Protein 5ZH6 (pdb70)

GO terms:
  GO:0005509 calcium ion binding (F, IDA)
  GO:0042802 identical protein binding (F, IDA)
  GO:0042803 protein homodimerization activity (F, IDA)
  GO:0090075 relaxation of muscle (P, IEP)

Solvent-accessible surface area: 10623 Å² total; per-residue (Å²): 71,71,18,76,82,9,10,93,66,98,43,8,59,119,0,30,77,72,6,70,74,87,15,56,19,47,64,1,1,61,26,0,20,0,28,136,51,58,74,79,41,0,38,68,0,15,110,50,2,12,106,87,211,52,38,68,1,40,73,95,12,0,68,60,1,2,58,23,12,38,91,130,20,75,88,2,73,124,104,14,8,83,48,1,31,85,58,3,17,86,93,157,66,37,62,0,12,52,100,19,0,59,56,9,2,61,56,69,72,18,76,81,9,10,94,66,100,44,8,59,120,0,32,78,77,6,70,76,87,15,46,7,35,62,2,2,56,28,0,18,0,28,133,52,57,77,80,41,0,38,68,0,15,109,51,0,13,98,82,211,51,41,72,0,42,59,84,6,0,94,57,1,2,56,20,12,35,93,132,18,74,97,6,76,132,102,13,2,85,43,0,27,93,47,3,17,91,96,163,66,42,60,0,12,54,102,21,0,60,62,15,3,73

Secondary structure (DSSP, 8-state):
--GGGTS-HHHHHHHHHHTSS---HHHHHHHHSGGGS-HHHHHHHHHHH-TT-SSSB-HHHHHTGGGGT-TTPPPP-HHHHHHHHHHH-TT-SSSB-HHHHHHHHH-/--GGGTS-HHHHHHHHHHTSS---HHHHHHHHSGGGS-HHHHHHHHHHH-TT-SSSB-HHHHHTGGGGT-TTPPPP-HHHHHHHHHHH-TT-SSSB-HHHHHHHH-

InterPro domains:
  IPR002048 EF-hand domain [PF13499] (41-105)
  IPR002048 EF-hand domain [PS50222] (37-72)
  IPR002048 EF-hand domain [SM00054] (41-69)
  IPR002048 EF-hand domain [SM00054] (80-107)
  IPR008080 Parvalbumin [PTHR11653] (2-106)
  IPR011992 EF-hand domain pair [SSF47473] (20-106)
  IPR018247 EF-Hand 1, calcium-binding site [PS00018] (50-62)
  IPR018247 EF-Hand 1, calcium-binding site [PS00018] (89-101)

Radius of gyration: 17.83 Å; Cα contacts (8 Å, |Δi|>4): 260; chains: 2; bounding box: 38×48×42 Å

Structure (mmCIF, N/CA/C/O backbone):
data_5ZH6
#
_entry.id   5ZH6
#
_cell.length_a   44.870
_cell.length_b   41.800
_cell.length_c   60.340
_cell.angle_alpha   90.00
_cell.angle_beta   110.41
_cell.angle_gamma   90.00
#
_symmetry.space_group_name_H-M   'P 1 21 1'
#
loop_
_entity.id
_entity.type
_entity.pdbx_description
1 polymer 'Parvalbumin SPV-II'
2 non-polymer 'CALCIUM ION'
3 non-polymer 'SULFATE ION'
4 water water
#
loop_
_atom_site.group_PDB
_atom_site.id
_atom_site.type_symbol
_atom_site.label_atom_id
_atom_site.label_alt_id
_atom_site.label_comp_id
_atom_site.label_asym_id
_atom_site.label_entity_id
_atom_site.label_seq_id
_atom_site.pdbx_PDB_ins_code
_atom_site.Cartn_x
_atom_site.Cartn_y
_atom_site.Cartn_z
_atom_site.occupancy
_atom_site.B_iso_or_equiv
_atom_site.auth_seq_id
_atom_site.auth_comp_id
_atom_site.auth_asym_id
_atom_site.auth_atom_id
_atom_site.pdbx_PDB_model_num
ATOM 1 N N . GLY A 1 1 ? -7.190 8.009 -8.380 1.00 28.14 0 GLY A N 1
ATOM 2 C CA . GLY A 1 1 ? -6.535 8.390 -7.145 1.00 16.51 0 GLY A CA 1
ATOM 3 C C . GLY A 1 1 ? -5.935 7.186 -6.436 1.00 12.17 0 GLY A C 1
ATOM 4 O O . GLY A 1 1 ? -5.020 6.499 -6.918 1.00 14.06 0 GLY A O 1
ATOM 5 N N . SER A 1 2 ? -6.482 6.885 -5.268 1.00 11.39 1 SER A N 1
ATOM 6 C CA . SER A 1 2 ? -5.974 5.784 -4.460 1.00 11.81 1 SER A CA 1
ATOM 7 C C . SER A 1 2 ? -6.248 4.460 -5.157 1.00 12.17 1 SER A C 1
ATOM 8 O O . SER A 1 2 ? -6.965 4.366 -6.162 1.00 11.11 1 SER A O 1
ATOM 11 N N . ILE A 1 3 ? -5.739 3.390 -4.566 1.00 8.33 2 ILE A N 1
ATOM 12 C CA . ILE A 1 3 ? -5.914 2.104 -5.232 1.00 8.12 2 ILE A CA 1
ATOM 13 C C . ILE A 1 3 ? -7.375 1.663 -5.291 1.00 10.55 2 ILE A C 1
ATOM 14 O O . ILE A 1 3 ? -7.743 0.892 -6.177 1.00 8.26 2 ILE A O 1
ATOM 19 N N . THR A 1 4 ? -8.231 2.122 -4.369 1.00 8.63 3 THR A N 1
ATOM 20 C CA . THR A 1 4 ? -9.631 1.694 -4.428 1.00 9.35 3 THR A CA 1
ATOM 21 C C . THR A 1 4 ? -10.451 2.526 -5.403 1.00 9.11 3 THR A C 1
ATOM 22 O O . THR A 1 4 ? -11.648 2.251 -5.555 1.00 12.19 3 THR A O 1
ATOM 26 N N . THR A 1 5 ? -9.820 3.482 -6.114 1.00 8.78 4 THR A N 1
ATOM 27 C CA . THR A 1 5 ? -10.465 4.023 -7.303 1.00 8.98 4 THR A CA 1
ATOM 28 C C . THR A 1 5 ? -10.257 3.114 -8.497 1.00 11.41 4 THR A C 1
ATOM 29 O O . THR A 1 5 ? -10.911 3.340 -9.539 1.00 13.27 4 THR A O 1
ATOM 33 N N . VAL A 1 6 ? -9.355 2.134 -8.367 1.00 8.65 5 VAL A N 1
ATOM 34 C CA . VAL A 1 6 ? -9.081 1.159 -9.422 1.00 9.77 5 VAL A CA 1
ATOM 35 C C . VAL A 1 6 ? -9.758 -0.167 -9.154 1.00 11.20 5 VAL A C 1
ATOM 36 O O . VAL A 1 6 ? -10.386 -0.738 -10.048 1.00 12.17 5 VAL A O 1
ATOM 40 N N . LEU A 1 7 ? -9.603 -0.669 -7.923 1.00 9.40 6 LEU A N 1
ATOM 41 C CA . LEU A 1 7 ? -10.010 -1.987 -7.494 1.00 8.39 6 LEU A CA 1
ATOM 42 C C . LEU A 1 7 ? -11.034 -1.896 -6.370 1.00 8.56 6 LEU A C 1
ATOM 43 O O . LEU A 1 7 ? -11.159 -0.880 -5.684 1.00 11.32 6 LEU A O 1
ATOM 48 N N . ASN A 1 8 ? -11.717 -3.006 -6.127 1.00 9.74 7 ASN A N 1
ATOM 49 C CA . ASN A 1 8 ? -12.618 -3.109 -4.985 1.00 9.97 7 ASN A CA 1
ATOM 50 C C . ASN A 1 8 ? -11.856 -3.489 -3.732 1.00 14.89 7 ASN A C 1
ATOM 51 O O . ASN A 1 8 ? -11.009 -4.398 -3.760 1.00 11.46 7 ASN A O 1
ATOM 56 N N . ALA A 1 9 ? -12.209 -2.835 -2.620 1.00 14.16 8 ALA A N 1
ATOM 57 C CA . ALA A 1 9 ? -11.511 -3.113 -1.373 1.00 12.95 8 ALA A CA 1
ATOM 58 C C . ALA A 1 9 ? -11.673 -4.570 -0.960 1.00 12.01 8 ALA A C 1
ATOM 59 O O . ALA A 1 9 ? -10.757 -5.152 -0.368 1.00 13.74 8 ALA A O 1
ATOM 61 N N . THR A 1 10 ? -12.842 -5.158 -1.214 1.00 14.28 9 THR A N 1
ATOM 62 C CA . THR A 1 10 ? -13.068 -6.523 -0.765 1.00 14.87 9 THR A CA 1
ATOM 63 C C . THR A 1 10 ? -12.155 -7.461 -1.522 1.00 11.47 9 THR A C 1
ATOM 64 O O . THR A 1 10 ? -11.728 -8.503 -0.993 1.00 12.90 9 THR A O 1
ATOM 68 N N . ASP A 1 11 ? -11.912 -7.146 -2.805 1.00 10.06 10 ASP A N 1
ATOM 69 C CA . ASP A 1 11 ? -11.057 -7.972 -3.650 1.00 8.53 10 ASP A CA 1
ATOM 70 C C . ASP A 1 11 ? -9.612 -7.859 -3.223 1.00 9.86 10 ASP A C 1
ATOM 71 O O . ASP A 1 11 ? -8.883 -8.855 -3.245 1.00 11.39 10 ASP A O 1
ATOM 76 N N . ILE A 1 12 ? -9.180 -6.632 -2.914 1.00 9.48 11 ILE A N 1
ATOM 77 C CA . ILE A 1 12 ? -7.847 -6.398 -2.374 1.00 9.11 11 ILE A CA 1
ATOM 78 C C . ILE A 1 12 ? -7.657 -7.170 -1.096 1.00 8.33 11 ILE A C 1
ATOM 79 O O . ILE A 1 12 ? -6.680 -7.886 -0.954 1.00 9.03 11 ILE A O 1
ATOM 84 N N . ALA A 1 13 ? -8.632 -7.106 -0.171 1.00 9.24 12 ALA A N 1
ATOM 85 C CA . ALA A 1 13 ? -8.489 -7.842 1.084 1.00 8.72 12 ALA A CA 1
ATOM 86 C C . ALA A 1 13 ? -8.334 -9.340 0.840 1.00 10.17 12 ALA A C 1
ATOM 87 O O . ALA A 1 13 ? -7.487 -9.982 1.466 1.00 10.34 12 ALA A O 1
ATOM 89 N N . LYS A 1 14 ? -9.147 -9.913 -0.060 1.00 9.31 13 LYS A N 1
ATOM 90 C CA . LYS A 1 14 ? -9.035 -11.351 -0.305 1.00 10.98 13 LYS A CA 1
ATOM 91 C C . LYS A 1 14 ? -7.700 -11.681 -0.954 1.00 11.93 13 LYS A C 1
ATOM 92 O O . LYS A 1 14 ? -7.058 -12.672 -0.604 1.00 11.14 13 LYS A O 1
ATOM 98 N N . ALA A 1 15 ? -7.256 -10.859 -1.891 1.00 8.35 14 ALA A N 1
ATOM 99 C CA . ALA A 1 15 ? -5.975 -11.144 -2.541 1.00 8.19 14 ALA A CA 1
ATOM 100 C C . ALA A 1 15 ? -4.827 -11.089 -1.540 1.00 8.51 14 ALA A C 1
ATOM 101 O O . ALA A 1 15 ? -3.909 -11.901 -1.611 1.00 8.26 14 ALA A O 1
ATOM 103 N N . LEU A 1 16 ? -4.863 -10.131 -0.611 1.00 8.31 15 LEU A N 1
ATOM 104 C CA . LEU A 1 16 ? -3.815 -10.025 0.406 1.00 8.39 15 LEU A CA 1
ATOM 105 C C . LEU A 1 16 ? -3.867 -11.207 1.367 1.00 8.64 15 LEU A C 1
ATOM 106 O O . LEU A 1 16 ? -2.822 -11.770 1.737 1.00 9.71 15 LEU A O 1
ATOM 111 N N . ALA A 1 17 ? -5.056 -11.572 1.839 1.00 8.80 16 ALA A N 1
ATOM 112 C CA . ALA A 1 17 ? -5.115 -12.659 2.817 1.00 9.09 16 ALA A CA 1
ATOM 113 C C . ALA A 1 17 ? -4.636 -13.970 2.212 1.00 10.87 16 ALA A C 1
ATOM 114 O O . ALA A 1 17 ? -3.945 -14.751 2.886 1.00 9.42 16 ALA A O 1
ATOM 116 N N . GLN A 1 18 ? -4.928 -14.204 0.940 1.00 9.98 17 GLN A N 1
ATOM 117 C CA . GLN A 1 18 ? -4.567 -15.500 0.369 1.00 10.05 17 GLN A CA 1
ATOM 118 C C . GLN A 1 18 ? -3.081 -15.602 0.064 1.00 9.01 17 GLN A C 1
ATOM 119 O O . GLN A 1 18 ? -2.593 -16.716 -0.151 1.00 12.90 17 GLN A O 1
ATOM 125 N N . CYS A 1 19 ? -2.347 -14.491 0.019 1.00 8.72 18 CYS A N 1
ATOM 126 C CA . CYS A 1 19 ? -0.899 -14.562 -0.182 1.00 11.12 18 CYS A CA 1
ATOM 127 C C . CYS A 1 19 ? -0.113 -14.260 1.084 1.00 8.91 18 CYS A C 1
ATOM 128 O O . CYS A 1 19 ? 1.090 -13.998 0.998 1.00 10.26 18 CYS A O 1
ATOM 131 N N . ALA A 1 20 ? -0.778 -14.172 2.236 1.00 9.09 19 ALA A N 1
ATOM 132 C CA . ALA A 1 20 ? -0.007 -13.973 3.467 1.00 9.32 19 ALA A CA 1
ATOM 133 C C . ALA A 1 20 ? 1.135 -14.979 3.586 1.00 9.54 19 ALA A C 1
ATOM 134 O O . ALA A 1 20 ? 2.217 -14.642 4.056 1.00 10.81 19 ALA A O 1
ATOM 136 N N . GLY A 1 21 ? 0.887 -16.260 3.268 1.00 9.66 20 GLY A N 1
ATOM 137 C CA . GLY A 1 21 ? 1.957 -17.239 3.394 1.00 9.92 20 GLY A CA 1
ATOM 138 C C . GLY A 1 21 ? 2.860 -17.287 2.185 1.00 9.74 20 GLY A C 1
ATOM 139 O O . GLY A 1 21 ? 4.077 -17.299 2.332 1.00 10.05 20 GLY A O 1
ATOM 140 N N . SER A 1 22 ? 2.254 -17.284 0.997 1.00 9.45 21 SER A N 1
ATOM 141 C CA . SER A 1 22 ? 2.922 -17.536 -0.277 1.00 9.32 21 SER A CA 1
ATOM 142 C C . SER A 1 22 ? 2.287 -16.678 -1.355 1.00 9.24 21 SER A C 1
ATOM 143 O O . SER A 1 22 ? 1.088 -16.813 -1.600 1.00 10.65 21 SER A O 1
ATOM 146 N N . PHE A 1 23 ? 3.066 -15.815 -1.995 1.00 8.82 22 PHE A N 1
ATOM 147 C CA . PHE A 1 23 ? 2.541 -14.994 -3.077 1.00 9.60 22 PHE A CA 1
ATOM 148 C C . PHE A 1 23 ? 2.853 -15.569 -4.455 1.00 9.05 22 PHE A C 1
ATOM 149 O O . PHE A 1 23 ? 3.973 -16.029 -4.726 1.00 10.48 22 PHE A O 1
ATOM 157 N N . ASN A 1 24 ? 1.881 -15.444 -5.357 1.00 10.02 23 ASN A N 1
ATOM 158 C CA . ASN A 1 24 ? 2.056 -15.818 -6.765 1.00 8.27 23 ASN A CA 1
ATOM 159 C C . ASN A 1 24 ? 1.447 -14.668 -7.554 1.00 7.98 23 ASN A C 1
ATOM 160 O O . ASN A 1 24 ? 0.286 -14.308 -7.304 1.00 8.22 23 ASN A O 1
ATOM 165 N N . HIS A 1 25 ? 2.227 -14.022 -8.416 1.00 9.39 24 HIS A N 1
ATOM 166 C CA . HIS A 1 25 ? 1.725 -12.782 -9.009 1.00 7.82 24 HIS A CA 1
ATOM 167 C C . HIS A 1 25 ? 0.496 -13.027 -9.888 1.00 8.94 24 HIS A C 1
ATOM 168 O O . HIS A 1 25 ? -0.428 -12.213 -9.897 1.00 8.60 24 HIS A O 1
ATOM 175 N N . LYS A 1 26 ? 0.442 -14.149 -10.620 1.00 9.28 25 LYS A N 1
ATOM 176 C CA . LYS A 1 26 ? -0.745 -14.397 -11.436 1.00 8.11 25 LYS A CA 1
ATOM 177 C C . LYS A 1 26 ? -1.990 -14.571 -10.572 1.00 10.25 25 LYS A C 1
ATOM 178 O O . LYS A 1 26 ? -3.084 -14.094 -10.936 1.00 10.58 25 LYS A O 1
ATOM 184 N N . THR A 1 27 ? -1.863 -15.303 -9.453 1.00 8.41 26 THR A N 1
ATOM 185 C CA . THR A 1 27 ? -2.997 -15.488 -8.555 1.00 7.78 26 THR A CA 1
ATOM 186 C C . THR A 1 27 ? -3.475 -14.146 -8.041 1.00 8.39 26 THR A C 1
ATOM 187 O O . THR A 1 27 ? -4.679 -13.850 -8.035 1.00 8.55 26 THR A O 1
ATOM 191 N N . PHE A 1 28 ? -2.520 -13.301 -7.625 1.00 7.74 27 PHE A N 1
ATOM 192 C CA . PHE A 1 28 ? -2.881 -11.991 -7.105 1.00 7.88 27 PHE A CA 1
ATOM 193 C C . PHE A 1 28 ? -3.573 -11.138 -8.160 1.00 9.37 27 PHE A C 1
ATOM 194 O O . PHE A 1 28 ? -4.543 -10.423 -7.854 1.00 7.67 27 PHE A O 1
ATOM 202 N N . PHE A 1 29 ? -3.046 -11.137 -9.391 1.00 8.72 28 PHE A N 1
ATOM 203 C CA . PHE A 1 29 ? -3.644 -10.275 -10.413 1.00 7.57 28 PHE A CA 1
ATOM 204 C C . PHE A 1 29 ? -5.102 -10.641 -10.631 1.00 7.61 28 PHE A C 1
ATOM 205 O O . PHE A 1 29 ? -5.949 -9.765 -10.822 1.00 8.82 28 PHE A O 1
ATOM 213 N N . VAL A 1 30 ? -5.402 -11.939 -10.649 1.00 7.62 29 VAL A N 1
ATOM 214 C CA . VAL A 1 30 ? -6.792 -12.360 -10.799 1.00 8.24 29 VAL A CA 1
ATOM 215 C C . VAL A 1 30 ? -7.608 -11.968 -9.573 1.00 7.78 29 VAL A C 1
ATOM 216 O O . VAL A 1 30 ? -8.673 -11.337 -9.692 1.00 9.40 29 VAL A O 1
ATOM 220 N N . THR A 1 31 ? -7.170 -12.356 -8.381 1.00 7.81 30 THR A N 1
ATOM 221 C CA . THR A 1 31 ? -8.042 -12.149 -7.221 1.00 7.95 30 THR A CA 1
ATOM 222 C C . THR A 1 31 ? -8.302 -10.672 -6.953 1.00 7.96 30 THR A C 1
ATOM 223 O O . THR A 1 31 ? -9.422 -10.293 -6.618 1.00 11.42 30 THR A O 1
ATOM 227 N N . SER A 1 32 ? -7.254 -9.864 -7.048 1.00 7.86 31 SER A N 1
ATOM 228 C CA . SER A 1 32 ? -7.356 -8.418 -6.831 1.00 7.87 31 SER A CA 1
ATOM 229 C C . SER A 1 32 ? -8.263 -7.731 -7.825 1.00 7.93 31 SER A C 1
ATOM 230 O O . SER A 1 32 ? -8.754 -6.627 -7.531 1.00 8.04 31 SER A O 1
ATOM 233 N N . GLY A 1 33 ? -8.418 -8.285 -9.034 1.00 7.90 32 GLY A N 1
ATOM 234 C CA . GLY A 1 33 ? -9.189 -7.652 -10.076 1.00 10.34 32 GLY A CA 1
ATOM 235 C C . GLY A 1 33 ? -8.343 -6.982 -11.132 1.00 10.19 32 GLY A C 1
ATOM 236 O O . GLY A 1 33 ? -8.894 -6.517 -12.151 1.00 8.40 32 GLY A O 1
ATOM 237 N N . LEU A 1 34 ? -7.025 -6.911 -10.916 1.00 7.81 33 LEU A N 1
ATOM 238 C CA . LEU A 1 34 ? -6.130 -6.291 -11.893 1.00 7.79 33 LEU A CA 1
ATOM 239 C C . LEU A 1 34 ? -6.300 -6.900 -13.281 1.00 7.82 33 LEU A C 1
ATOM 240 O O . LEU A 1 34 ? -6.231 -6.181 -14.282 1.00 7.92 33 LEU A O 1
ATOM 245 N N . THR A 1 35 ? -6.528 -8.234 -13.350 1.00 7.77 34 THR A N 1
ATOM 246 C CA . THR A 1 35 ? -6.527 -8.918 -14.642 1.00 10.44 34 THR A CA 1
ATOM 247 C C . THR A 1 35 ? -7.613 -8.460 -15.572 1.00 10.50 34 THR A C 1
ATOM 248 O O . THR A 1 35 ? -7.504 -8.689 -16.786 1.00 12.84 34 THR A O 1
ATOM 252 N N . ASN A 1 36 ? -8.666 -7.852 -15.042 1.00 8.05 35 ASN A N 1
ATOM 253 C CA . ASN A 1 36 ? -9.757 -7.393 -15.879 1.00 8.25 35 ASN A CA 1
ATOM 254 C C . ASN A 1 36 ? -9.806 -5.884 -15.997 1.00 10.21 35 ASN A C 1
ATOM 255 O O . ASN A 1 36 ? -10.812 -5.339 -16.464 1.00 16.01 35 ASN A O 1
ATOM 260 N N . LYS A 1 37 ? -8.749 -5.187 -15.603 1.00 8.31 36 LYS A N 1
ATOM 261 C CA . LYS A 1 37 ? -8.771 -3.746 -15.774 1.00 8.47 36 LYS A CA 1
ATOM 262 C C . LYS A 1 37 ? -8.258 -3.329 -17.151 1.00 8.60 36 LYS A C 1
ATOM 263 O O . LYS A 1 37 ? -7.436 -4.024 -17.763 1.00 8.90 36 LYS A O 1
ATOM 269 N N . SER A 1 38 ? -8.734 -2.172 -17.626 1.00 9.89 37 SER A N 1
ATOM 270 C CA . SER A 1 38 ? -8.214 -1.631 -18.887 1.00 9.67 37 SER A CA 1
ATOM 271 C C . SER A 1 38 ? -6.705 -1.397 -18.832 1.00 8.92 37 SER A C 1
ATOM 272 O O . SER A 1 38 ? -6.115 -1.215 -17.771 1.00 8.75 37 SER A O 1
ATOM 275 N N . ASP A 1 39 ? -6.085 -1.422 -20.018 1.00 9.06 38 ASP A N 1
ATOM 276 C CA . ASP A 1 39 ? -4.669 -1.068 -20.128 1.00 9.31 38 ASP A CA 1
ATOM 277 C C . ASP A 1 39 ? -4.373 0.288 -19.490 1.00 10.47 38 ASP A C 1
ATOM 278 O O . ASP A 1 39 ? -3.373 0.436 -18.795 1.00 8.97 38 ASP A O 1
ATOM 283 N N . ALA A 1 40 ? -5.238 1.282 -19.709 1.00 9.36 39 ALA A N 1
ATOM 284 C CA . ALA A 1 40 ? -5.009 2.604 -19.132 1.00 11.63 39 ALA A CA 1
ATOM 285 C C . ALA A 1 40 ? -5.087 2.564 -17.604 1.00 11.84 39 ALA A C 1
ATOM 286 O O . ALA A 1 40 ? -4.286 3.222 -16.930 1.00 9.12 39 ALA A O 1
ATOM 288 N N . ASN A 1 41 ? -5.999 1.770 -17.030 1.00 9.05 40 ASN A N 1
ATOM 289 C CA . ASN A 1 41 ? -6.009 1.613 -15.571 1.00 8.82 40 ASN A CA 1
ATOM 290 C C . ASN A 1 41 ? -4.748 0.913 -15.089 1.00 10.65 40 ASN A C 1
ATOM 291 O O . ASN A 1 41 ? -4.246 1.197 -13.982 1.00 8.44 40 ASN A O 1
ATOM 296 N N . LEU A 1 42 ? -4.239 -0.034 -15.882 1.00 8.52 41 LEU A N 1
ATOM 297 C CA . LEU A 1 42 ? -2.975 -0.657 -15.469 1.00 8.35 41 LEU A CA 1
ATOM 298 C C . LEU A 1 42 ? -1.825 0.330 -15.545 1.00 8.44 41 LEU A C 1
ATOM 299 O O . LEU A 1 42 ? -0.909 0.262 -14.714 1.00 8.32 41 LEU A O 1
ATOM 304 N N . ALA A 1 43 ? -1.878 1.312 -16.480 1.00 8.68 42 ALA A N 1
ATOM 305 C CA . ALA A 1 43 ? -0.818 2.334 -16.469 1.00 8.80 42 ALA A CA 1
ATOM 306 C C . ALA A 1 43 ? -0.928 3.225 -15.221 1.00 9.65 42 ALA A C 1
ATOM 307 O O . ALA A 1 43 ? 0.104 3.678 -14.666 1.00 8.69 42 ALA A O 1
ATOM 309 N N . LYS A 1 44 ? -2.166 3.479 -14.769 1.00 8.72 43 LYS A N 1
ATOM 310 C CA . LYS A 1 44 ? -2.400 4.148 -13.475 1.00 9.42 43 LYS A CA 1
ATOM 311 C C . LYS A 1 44 ? -1.745 3.378 -12.335 1.00 8.77 43 LYS A C 1
ATOM 312 O O . LYS A 1 44 ? -1.054 3.963 -11.477 1.00 8.34 43 LYS A O 1
ATOM 318 N N . VAL A 1 45 ? -1.990 2.069 -12.289 1.00 8.25 44 VAL A N 1
ATOM 319 C CA . VAL A 1 45 ? -1.426 1.268 -11.205 1.00 8.58 44 VAL A CA 1
ATOM 320 C C . VAL A 1 45 ? 0.094 1.284 -11.265 1.00 8.05 44 VAL A C 1
ATOM 321 O O . VAL A 1 45 ? 0.791 1.363 -10.209 1.00 7.98 44 VAL A O 1
ATOM 325 N N . PHE A 1 46 ? 0.641 1.257 -12.495 1.00 8.17 45 PHE A N 1
ATOM 326 C CA . PHE A 1 46 ? 2.086 1.323 -12.691 1.00 8.23 45 PHE A CA 1
ATOM 327 C C . PHE A 1 46 ? 2.653 2.594 -12.082 1.00 8.30 45 PHE A C 1
ATOM 328 O O . PHE A 1 46 ? 3.693 2.561 -11.401 1.00 8.27 45 PHE A O 1
ATOM 336 N N . ASP A 1 47 ? 1.964 3.719 -12.304 1.00 8.71 46 ASP A N 1
ATOM 337 C CA . ASP A 1 47 ? 2.409 4.992 -11.748 1.00 10.31 46 ASP A CA 1
ATOM 338 C C . ASP A 1 47 ? 2.457 4.944 -10.221 1.00 8.31 46 ASP A C 1
ATOM 339 O O . ASP A 1 47 ? 3.407 5.466 -9.601 1.00 8.56 46 ASP A O 1
ATOM 344 N N . ILE A 1 48 ? 1.459 4.314 -9.602 1.00 8.17 47 ILE A N 1
ATOM 345 C CA . ILE A 1 48 ? 1.484 4.145 -8.145 1.00 8.04 47 ILE A CA 1
ATOM 346 C C . ILE A 1 48 ? 2.688 3.315 -7.719 1.00 9.74 47 ILE A C 1
ATOM 347 O O . ILE A 1 48 ? 3.395 3.667 -6.753 1.00 7.97 47 ILE A O 1
ATOM 352 N N . LEU A 1 49 ? 2.941 2.212 -8.433 1.00 7.97 48 LEU A N 1
ATOM 353 C CA . LEU A 1 49 ? 3.999 1.268 -8.011 1.00 7.95 48 LEU A CA 1
ATOM 354 C C . LEU A 1 49 ? 5.398 1.861 -8.177 1.00 8.40 48 LEU A C 1
ATOM 355 O O . LEU A 1 49 ? 6.337 1.450 -7.478 1.00 9.68 48 LEU A O 1
ATOM 360 N N . ASP A 1 50 ? 5.583 2.746 -9.149 1.00 8.46 49 ASP A N 1
ATOM 361 C CA . ASP A 1 50 ? 6.899 3.335 -9.463 1.00 8.39 49 ASP A CA 1
ATOM 362 C C . ASP A 1 50 ? 7.148 4.504 -8.504 1.00 10.43 49 ASP A C 1
ATOM 363 O O . ASP A 1 50 ? 7.044 5.680 -8.850 1.00 8.68 49 ASP A O 1
ATOM 368 N N . GLN A 1 51 ? 7.504 4.161 -7.278 1.00 9.82 50 GLN A N 1
ATOM 369 C CA . GLN A 1 51 ? 7.532 5.155 -6.201 1.00 12.01 50 GLN A CA 1
ATOM 370 C C . GLN A 1 51 ? 8.573 6.249 -6.443 1.00 11.50 50 GLN A C 1
ATOM 371 O O . GLN A 1 51 ? 8.357 7.412 -6.051 1.00 14.45 50 GLN A O 1
ATOM 377 N N . ASP A 1 52 ? 9.716 5.920 -7.065 1.00 10.48 51 ASP A N 1
ATOM 378 C CA . ASP A 1 52 ? 10.753 6.922 -7.260 1.00 10.18 51 ASP A CA 1
ATOM 379 C C . ASP A 1 52 ? 10.668 7.635 -8.602 1.00 12.06 51 ASP A C 1
ATOM 380 O O . ASP A 1 52 ? 11.561 8.436 -8.923 1.00 15.86 51 ASP A O 1
ATOM 385 N N . ARG A 1 53 ? 9.604 7.389 -9.374 1.00 10.21 52 ARG A N 1
ATOM 386 C CA . ARG A 1 53 ? 9.348 8.040 -10.663 1.00 10.69 52 ARG A CA 1
ATOM 387 C C . ARG A 1 53 ? 10.439 7.777 -11.699 1.00 15.97 52 ARG A C 1
ATOM 388 O O . ARG A 1 53 ? 10.572 8.535 -12.666 1.00 19.43 52 ARG A O 1
ATOM 396 N N . SER A 1 54 ? 11.147 6.647 -11.583 1.00 11.35 53 SER A N 1
ATOM 397 C CA . SER A 1 54 ? 12.218 6.311 -12.510 1.00 11.05 53 SER A CA 1
ATOM 398 C C . SER A 1 54 ? 11.716 5.871 -13.876 1.00 11.72 53 SER A C 1
ATOM 399 O O . SER A 1 54 ? 12.524 5.832 -14.825 1.00 14.50 53 SER A O 1
ATOM 402 N N . GLY A 1 55 ? 10.417 5.553 -14.015 1.00 10.92 54 GLY A N 1
ATOM 403 C CA . GLY A 1 55 ? 9.907 4.968 -15.232 1.00 11.03 54 GLY A CA 1
ATOM 404 C C . GLY A 1 55 ? 9.941 3.473 -15.258 1.00 11.25 54 GLY A C 1
ATOM 405 O O . GLY A 1 55 ? 9.484 2.883 -16.245 1.00 12.28 54 GLY A O 1
ATOM 406 N N . PHE A 1 56 ? 10.433 2.841 -14.188 1.00 9.8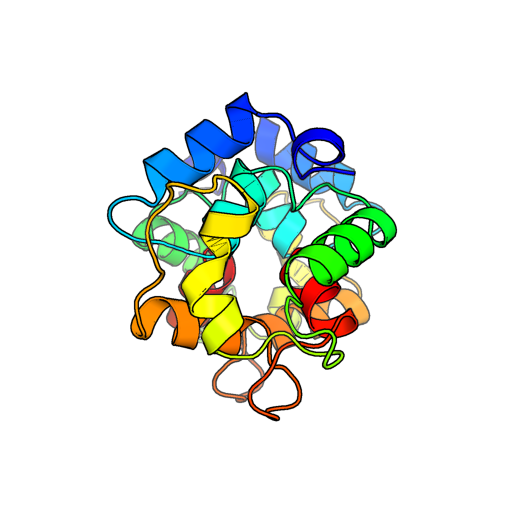3 55 PHE A N 1
ATOM 407 C CA . PHE A 1 56 ? 10.538 1.403 -14.124 1.00 9.78 55 PHE A CA 1
ATOM 408 C C . PHE A 1 56 ? 10.226 0.993 -12.706 1.00 9.04 55 PHE A C 1
ATOM 409 O O . PHE A 1 56 ? 10.510 1.724 -11.757 1.00 10.59 55 PHE A O 1
ATOM 417 N N . ILE A 1 57 ? 9.702 -0.208 -12.569 1.00 8.88 56 ILE A N 1
ATOM 418 C CA . ILE A 1 57 ? 9.562 -0.829 -11.262 1.00 9.46 56 ILE A CA 1
ATOM 419 C C . ILE A 1 57 ? 10.829 -1.649 -11.045 1.00 11.20 56 ILE A C 1
ATOM 420 O O . ILE A 1 57 ? 11.031 -2.675 -11.692 1.00 11.41 56 ILE A O 1
ATOM 425 N N . GLU A 1 58 ? 11.705 -1.172 -10.167 1.00 9.81 57 GLU A N 1
ATOM 426 C CA . GLU A 1 58 ? 12.910 -1.898 -9.807 1.00 10.46 57 GLU A CA 1
ATOM 427 C C . GLU A 1 58 ? 12.609 -2.905 -8.704 1.00 11.31 57 GLU A C 1
ATOM 428 O O . GLU A 1 58 ? 11.510 -2.943 -8.134 1.00 10.29 57 GLU A O 1
ATOM 434 N N . VAL A 1 59 ? 13.622 -3.741 -8.404 1.00 11.52 58 VAL A N 1
ATOM 435 C CA . VAL A 1 59 ? 13.347 -4.847 -7.496 1.00 12.99 58 VAL A CA 1
ATOM 436 C C . VAL A 1 59 ? 13.007 -4.315 -6.117 1.00 13.41 58 VAL A C 1
ATOM 437 O O . VAL A 1 59 ? 12.215 -4.921 -5.405 1.00 12.72 58 VAL A O 1
ATOM 441 N N . ASP A 1 60 ? 13.570 -3.173 -5.712 1.00 13.87 59 ASP A N 1
ATOM 442 C CA . ASP A 1 60 ? 13.217 -2.672 -4.385 1.00 15.57 59 ASP A CA 1
ATOM 443 C C . ASP A 1 60 ? 11.748 -2.243 -4.311 1.00 12.93 59 ASP A C 1
ATOM 444 O O . ASP A 1 60 ? 11.108 -2.380 -3.257 1.00 14.48 59 ASP A O 1
ATOM 449 N N . GLU A 1 61 ? 11.192 -1.776 -5.431 1.00 11.23 60 GLU A N 1
ATOM 450 C CA . GLU A 1 61 ? 9.779 -1.448 -5.511 1.00 9.36 60 GLU A CA 1
ATOM 451 C C . GLU A 1 61 ? 8.935 -2.690 -5.644 1.00 9.96 60 GLU A C 1
ATOM 452 O O . GLU A 1 61 ? 7.793 -2.714 -5.142 1.00 12.09 60 GLU A O 1
ATOM 458 N N . LEU A 1 62 ? 9.477 -3.773 -6.229 1.00 10.01 61 LEU A N 1
ATOM 459 C CA . LEU A 1 62 ? 8.679 -4.995 -6.252 1.00 12.85 61 LEU A CA 1
ATOM 460 C C . LEU A 1 62 ? 8.587 -5.640 -4.888 1.00 12.93 61 LEU A C 1
ATOM 461 O O . LEU A 1 62 ? 7.534 -6.188 -4.534 1.00 12.82 61 LEU A O 1
ATOM 466 N N . LYS A 1 63 ? 9.648 -5.556 -4.086 1.00 13.59 62 LYS A N 1
ATOM 467 C CA . LYS A 1 63 ? 9.589 -6.083 -2.728 1.00 14.47 62 LYS A CA 1
ATOM 468 C C . LYS A 1 63 ? 8.463 -5.433 -1.944 1.00 14.39 62 LYS A C 1
ATOM 469 O O . LYS A 1 63 ? 7.883 -6.057 -1.054 1.00 13.17 62 LYS A O 1
ATOM 475 N N . LEU A 1 64 ? 8.138 -4.185 -2.268 1.00 13.63 63 LEU A N 1
ATOM 476 C CA . LEU A 1 64 ? 7.104 -3.418 -1.593 1.00 12.11 63 LEU A CA 1
ATOM 477 C C . LEU A 1 64 ? 5.763 -3.419 -2.350 1.00 8.14 63 LEU A C 1
ATOM 478 O O . LEU A 1 64 ? 4.847 -2.672 -1.976 1.00 9.79 63 LEU A O 1
ATOM 483 N N . PHE A 1 65 ? 5.599 -4.334 -3.313 1.00 8.40 64 PHE A N 1
ATOM 484 C CA . PHE A 1 65 ? 4.432 -4.336 -4.194 1.00 8.29 64 PHE A CA 1
ATOM 485 C C . PHE A 1 65 ? 3.113 -4.300 -3.422 1.00 7.82 64 PHE A C 1
ATOM 486 O O . PHE A 1 65 ? 2.216 -3.519 -3.748 1.00 7.75 64 PHE A O 1
ATOM 494 N N . LEU A 1 66 ? 2.963 -5.202 -2.434 1.00 7.90 65 LEU A N 1
ATOM 495 C CA . LEU A 1 66 ? 1.673 -5.315 -1.753 1.00 7.89 65 LEU A CA 1
ATOM 496 C C . LEU A 1 66 ? 1.320 -4.074 -0.952 1.00 7.89 65 LEU A C 1
ATOM 497 O O . LEU A 1 66 ? 0.127 -3.852 -0.698 1.00 7.88 65 LEU A O 1
ATOM 502 N N . GLN A 1 67 ? 2.335 -3.272 -0.554 1.00 7.92 66 GLN A N 1
ATOM 503 C CA . GLN A 1 67 ? 2.070 -2.094 0.273 1.00 7.93 66 GLN A CA 1
ATOM 504 C C . GLN A 1 67 ? 1.412 -0.958 -0.511 1.00 9.13 66 GLN A C 1
ATOM 505 O O . GLN A 1 67 ? 0.960 0.010 0.111 1.00 10.17 66 GLN A O 1
ATOM 511 N N . ASN A 1 68 ? 1.371 -1.056 -1.828 1.00 7.84 67 ASN A N 1
ATOM 512 C CA . ASN A 1 68 ? 0.601 -0.144 -2.659 1.00 7.73 67 ASN A CA 1
ATOM 513 C C . ASN A 1 68 ? -0.883 -0.457 -2.623 1.00 8.13 67 ASN A C 1
ATOM 514 O O . ASN A 1 68 ? -1.675 0.405 -3.015 1.00 8.93 67 ASN A O 1
ATOM 519 N N . PHE A 1 69 ? -1.266 -1.653 -2.157 1.00 7.76 68 PHE A N 1
ATOM 520 C CA . PHE A 1 69 ? -2.658 -2.064 -2.067 1.00 7.91 68 PHE A CA 1
ATOM 521 C C . PHE A 1 69 ? -3.196 -1.950 -0.650 1.00 9.15 68 PHE A C 1
ATOM 522 O O . PHE A 1 69 ? -4.388 -1.628 -0.464 1.00 11.54 68 PHE A O 1
ATOM 530 N N . SER A 1 70 ? -2.339 -2.179 0.355 1.00 8.22 69 SER A N 1
ATOM 531 C CA . SER A 1 70 ? -2.669 -1.865 1.737 1.00 8.65 69 SER A CA 1
ATOM 532 C C . SER A 1 70 ? -1.384 -1.453 2.418 1.00 9.56 69 SER A C 1
ATOM 533 O O . SER A 1 70 ? -0.408 -2.195 2.376 1.00 9.85 69 SER A O 1
ATOM 536 N N . ALA A 1 71 ? -1.395 -0.274 3.045 1.00 9.76 70 ALA A N 1
ATOM 537 C CA . ALA A 1 71 ? -0.168 0.261 3.624 1.00 10.49 70 ALA A CA 1
ATOM 538 C C . ALA A 1 71 ? 0.527 -0.685 4.607 1.00 10.39 70 ALA A C 1
ATOM 539 O O . ALA A 1 71 ? 1.768 -0.643 4.716 1.00 15.33 70 ALA A O 1
ATOM 541 N N . THR A 1 72 ? -0.217 -1.552 5.284 1.00 11.83 71 THR A N 1
ATOM 542 C CA . THR A 1 72 ? 0.311 -2.438 6.317 1.00 15.52 71 THR A CA 1
ATOM 543 C C . THR A 1 72 ? 0.584 -3.863 5.823 1.00 14.47 71 THR A C 1
ATOM 544 O O . THR A 1 72 ? 0.890 -4.736 6.646 1.00 15.82 71 THR A O 1
ATOM 548 N N . ALA A 1 73 ? 0.487 -4.125 4.514 1.00 10.35 72 ALA A N 1
ATOM 549 C CA . ALA A 1 73 ? 0.770 -5.487 4.012 1.00 8.50 72 ALA A CA 1
ATOM 550 C C . ALA A 1 73 ? 2.246 -5.834 4.184 1.00 13.36 72 ALA A C 1
ATOM 551 O O . ALA A 1 73 ? 3.104 -4.976 4.435 1.00 12.47 72 ALA A O 1
ATOM 553 N N . ARG A 1 74 ? 2.551 -7.115 3.977 1.00 8.70 73 ARG A N 1
ATOM 554 C CA . ARG A 1 74 ? 3.937 -7.580 4.149 1.00 8.86 73 ARG A CA 1
ATOM 555 C C . ARG A 1 74 ? 4.790 -7.286 2.911 1.00 9.81 73 ARG A C 1
ATOM 556 O O . ARG A 1 74 ? 4.278 -7.072 1.801 1.00 11.04 73 ARG A O 1
ATOM 564 N N . GLU A 1 75 ? 6.095 -7.317 3.120 1.00 9.06 74 GLU A N 1
ATOM 565 C CA . GLU A 1 75 ? 7.054 -7.326 2.010 1.00 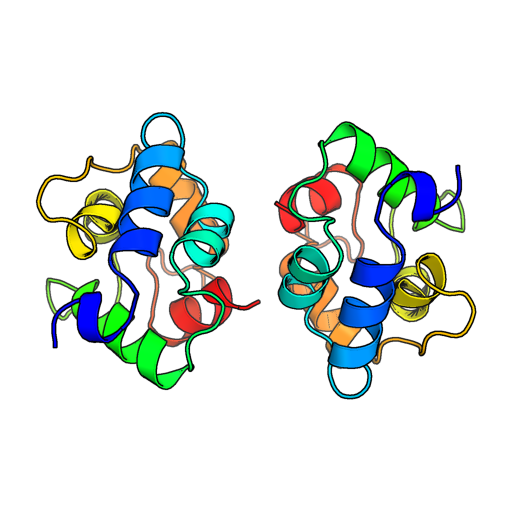12.16 74 GLU A CA 1
ATOM 566 C C . GLU A 1 75 ? 7.039 -8.669 1.302 1.00 11.86 74 GLU A C 1
ATOM 567 O O . GLU A 1 75 ? 6.834 -9.714 1.930 1.00 10.09 74 GLU A O 1
ATOM 573 N N . LEU A 1 76 ? 7.311 -8.642 -0.013 1.00 9.18 75 LEU A N 1
ATOM 574 C CA . LEU A 1 76 ? 7.589 -9.899 -0.705 1.00 8.85 75 LEU A CA 1
ATOM 575 C C . LEU A 1 76 ? 8.975 -10.415 -0.341 1.00 10.02 75 LEU A C 1
ATOM 576 O O . LEU A 1 76 ? 9.880 -9.639 -0.021 1.00 15.12 75 LEU A O 1
ATOM 581 N N . ASP A 1 77 ? 9.127 -11.737 -0.355 1.00 10.11 76 ASP A N 1
ATOM 582 C CA . ASP A 1 77 ? 10.453 -12.292 -0.127 1.00 11.93 76 ASP A CA 1
ATOM 583 C C . ASP A 1 77 ? 11.237 -12.330 -1.453 1.00 10.04 76 ASP A C 1
ATOM 584 O O . ASP A 1 77 ? 10.742 -11.931 -2.513 1.00 11.39 76 ASP A O 1
ATOM 589 N N . GLU A 1 78 ? 12.506 -12.766 -1.374 1.00 11.09 77 GLU A N 1
ATOM 590 C CA . GLU A 1 78 ? 13.361 -12.711 -2.563 1.00 10.12 77 GLU A CA 1
ATOM 591 C C . GLU A 1 78 ? 12.902 -13.647 -3.665 1.00 12.49 77 GLU A C 1
ATOM 592 O O . GLU A 1 78 ? 12.937 -13.277 -4.849 1.00 13.12 77 GLU A O 1
ATOM 598 N N . THR A 1 79 ? 12.511 -14.889 -3.327 1.00 12.99 78 THR A N 1
ATOM 599 C CA . THR A 1 79 ? 11.985 -15.801 -4.348 1.00 11.07 78 THR A CA 1
ATOM 600 C C . THR A 1 79 ? 10.776 -15.189 -5.056 1.00 11.76 78 THR A C 1
ATOM 601 O O . THR A 1 79 ? 10.605 -15.301 -6.285 1.00 11.65 78 THR A O 1
ATOM 605 N N . GLU A 1 80 ? 9.898 -14.548 -4.286 1.00 11.00 79 GLU A N 1
ATOM 606 C CA . GLU A 1 80 ? 8.688 -13.956 -4.854 1.00 9.06 79 GLU A CA 1
ATOM 607 C C . GLU A 1 80 ? 9.029 -12.755 -5.735 1.00 9.11 79 GLU A C 1
ATOM 608 O O . GLU A 1 80 ? 8.491 -12.605 -6.832 1.00 10.61 79 GLU A O 1
ATOM 614 N N . THR A 1 81 ? 9.954 -11.912 -5.274 1.00 9.48 80 THR A N 1
ATOM 615 C CA . THR A 1 81 ? 10.362 -10.779 -6.090 1.00 10.81 80 THR A CA 1
ATOM 616 C C . THR A 1 81 ? 11.063 -11.250 -7.363 1.00 12.32 80 THR A C 1
ATOM 617 O O . THR A 1 81 ? 10.758 -10.76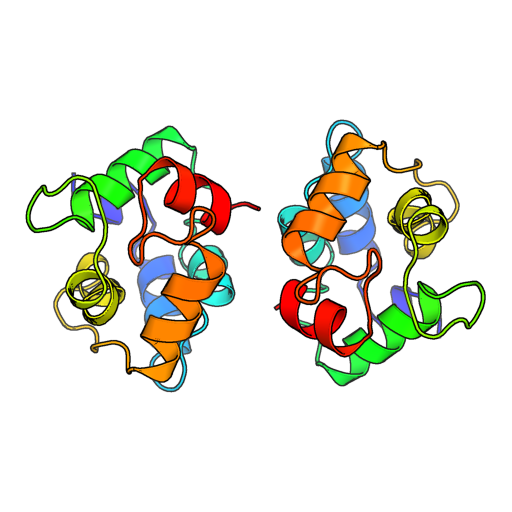7 -8.466 1.00 12.01 80 THR A O 1
ATOM 621 N N . ASN A 1 82 ? 11.923 -12.269 -7.248 1.00 11.42 81 ASN A N 1
ATOM 622 C CA . ASN A 1 82 ? 12.635 -12.795 -8.421 1.00 13.09 81 ASN A CA 1
ATOM 623 C C . ASN A 1 82 ? 11.665 -13.352 -9.451 1.00 13.47 81 ASN A C 1
ATOM 624 O O . ASN A 1 82 ? 11.846 -13.165 -10.669 1.00 13.30 81 ASN A O 1
ATOM 629 N N . ALA A 1 83 ? 10.672 -14.117 -8.988 1.00 9.60 82 ALA A N 1
ATOM 630 C CA . ALA A 1 83 ? 9.715 -14.706 -9.916 1.00 10.75 82 ALA A CA 1
ATOM 631 C C . ALA A 1 83 ? 8.874 -13.644 -10.589 1.00 11.65 82 ALA A C 1
ATOM 632 O O . ALA A 1 83 ? 8.516 -13.792 -11.760 1.00 13.51 82 ALA A O 1
ATOM 634 N N . PHE A 1 84 ? 8.472 -12.611 -9.837 1.00 10.68 83 PHE A N 1
ATOM 635 C CA . PHE A 1 84 ? 7.732 -11.483 -10.411 1.00 10.63 83 PHE A CA 1
ATOM 636 C C . PHE A 1 84 ? 8.547 -10.828 -11.524 1.00 9.06 83 PHE A C 1
ATOM 637 O O . PHE A 1 84 ? 8.077 -10.660 -12.652 1.00 9.96 83 PHE A O 1
ATOM 645 N N . LEU A 1 85 ? 9.795 -10.487 -11.217 1.00 9.76 84 LEU A N 1
ATOM 646 C CA . LEU A 1 85 ? 10.661 -9.859 -12.213 1.00 11.12 84 LEU A CA 1
ATOM 647 C C . LEU A 1 85 ? 10.835 -10.761 -13.426 1.00 13.14 84 LEU A C 1
ATOM 648 O O . LEU A 1 85 ? 10.723 -10.290 -14.570 1.00 14.43 84 LEU A O 1
ATOM 653 N N . ALA A 1 86 ? 11.047 -12.070 -13.219 1.00 13.60 85 ALA A N 1
ATOM 654 C CA . ALA A 1 86 ? 11.311 -12.954 -14.353 1.00 15.16 85 ALA A CA 1
ATOM 655 C C . ALA A 1 86 ? 10.097 -13.122 -15.252 1.00 17.68 85 ALA A C 1
ATOM 656 O O . ALA A 1 86 ? 10.248 -13.320 -16.468 1.00 20.64 85 ALA A O 1
ATOM 658 N N . ALA A 1 87 ? 8.889 -13.028 -14.687 1.00 12.70 86 ALA A N 1
ATOM 659 C CA . ALA A 1 87 ? 7.687 -13.175 -15.485 1.00 14.58 86 ALA A CA 1
ATOM 660 C C . ALA A 1 87 ? 7.474 -11.963 -16.370 1.00 18.11 86 ALA A C 1
ATOM 661 O O . ALA A 1 87 ? 6.943 -12.088 -17.484 1.00 23.30 86 ALA A O 1
ATOM 663 N N . GLY A 1 88 ? 7.875 -10.795 -15.904 1.00 13.41 87 GLY A N 1
ATOM 664 C CA . GLY A 1 88 ? 7.498 -9.577 -16.589 1.00 13.86 87 GLY A CA 1
ATOM 665 C C . GLY A 1 88 ? 8.632 -8.945 -17.372 1.00 14.67 87 GLY A C 1
ATOM 666 O O . GLY A 1 88 ? 8.342 -8.144 -18.261 1.00 10.47 87 GLY A O 1
ATOM 667 N N . ASP A 1 89 ? 9.902 -9.240 -17.046 1.00 11.94 88 ASP A N 1
ATOM 668 C CA . ASP A 1 89 ? 11.050 -8.512 -17.624 1.00 12.17 88 ASP A CA 1
ATOM 669 C C . ASP A 1 89 ? 11.428 -9.103 -18.987 1.00 12.53 88 ASP A C 1
ATOM 670 O O . ASP A 1 89 ? 12.483 -9.717 -19.176 1.00 15.36 88 ASP A O 1
ATOM 675 N N . SER A 1 90 ? 10.571 -8.836 -19.969 1.00 12.24 89 SER A N 1
ATOM 676 C CA . SER A 1 90 ? 10.751 -9.466 -21.265 1.00 12.89 89 SER A CA 1
ATOM 677 C C . SER A 1 90 ? 11.924 -8.874 -22.021 1.00 14.39 89 SER A C 1
ATOM 678 O O . SER A 1 90 ? 12.492 -9.549 -22.897 1.00 15.58 89 SER A O 1
ATOM 681 N N . ASP A 1 91 ? 12.320 -7.638 -21.722 1.00 12.34 90 ASP A N 1
ATOM 682 C CA . ASP A 1 91 ? 13.471 -7.101 -22.423 1.00 12.69 90 ASP A CA 1
ATOM 683 C C . ASP A 1 91 ? 14.767 -7.300 -21.648 1.00 10.97 90 ASP A C 1
ATOM 684 O O . ASP A 1 91 ? 15.811 -6.816 -22.080 1.00 13.54 90 ASP A O 1
ATOM 689 N N . HIS A 1 92 ? 14.728 -8.033 -20.539 1.00 15.49 91 HIS A N 1
ATOM 690 C CA . HIS A 1 92 ? 15.935 -8.491 -19.843 1.00 15.42 91 HIS A CA 1
ATOM 691 C C . HIS A 1 92 ? 16.805 -7.341 -19.333 1.00 15.14 91 HIS A C 1
ATOM 692 O O . HIS A 1 92 ? 18.038 -7.455 -19.295 1.00 18.45 91 HIS A O 1
ATOM 699 N N . ASP A 1 93 ? 16.203 -6.245 -18.891 1.00 12.90 92 ASP A N 1
ATOM 700 C CA . ASP A 1 93 ? 16.996 -5.151 -18.338 1.00 14.16 92 ASP A CA 1
ATOM 701 C C . ASP A 1 93 ? 16.973 -5.104 -16.810 1.00 13.43 92 ASP A C 1
ATOM 702 O O . ASP A 1 93 ? 17.576 -4.200 -16.223 1.00 15.30 92 ASP A O 1
ATOM 707 N N . GLY A 1 94 ? 16.335 -6.091 -16.157 1.00 11.82 93 GLY A N 1
ATOM 708 C CA . GLY A 1 94 ? 16.384 -6.188 -14.720 1.00 11.12 93 GLY A CA 1
ATOM 709 C C . GLY A 1 94 ? 15.282 -5.457 -13.995 1.00 12.99 93 GLY A C 1
ATOM 710 O O . GLY A 1 94 ? 15.313 -5.420 -12.759 1.00 12.85 93 GLY A O 1
ATOM 711 N N . LYS A 1 95 ? 14.337 -4.859 -14.717 1.00 11.30 94 LYS A N 1
ATOM 712 C CA . LYS A 1 95 ? 13.312 -4.013 -14.120 1.00 10.27 94 LYS A CA 1
ATOM 713 C C . LYS A 1 95 ? 12.083 -4.094 -15.022 1.00 10.12 94 LYS A C 1
ATOM 714 O O . LYS A 1 95 ? 12.139 -4.625 -16.133 1.00 12.05 94 LYS A O 1
ATOM 720 N N . ILE A 1 96 ? 10.948 -3.582 -14.543 1.00 11.48 95 ILE A N 1
ATOM 721 C CA . ILE A 1 96 ? 9.674 -3.720 -15.242 1.00 11.11 95 ILE A CA 1
ATOM 722 C C . ILE A 1 96 ? 9.237 -2.339 -15.716 1.00 10.34 95 ILE A C 1
ATOM 723 O O . ILE A 1 96 ? 9.066 -1.426 -14.893 1.00 11.15 95 ILE A O 1
ATOM 728 N N . GLY A 1 97 ? 9.102 -2.172 -17.037 1.00 9.24 96 GLY A N 1
ATOM 729 C CA . GLY A 1 97 ? 8.515 -0.961 -17.595 1.00 9.32 96 GLY A CA 1
ATOM 730 C C . GLY A 1 97 ? 6.995 -1.076 -17.761 1.00 10.47 96 GLY A C 1
ATOM 731 O O . GLY A 1 97 ? 6.382 -2.119 -17.530 1.00 9.12 96 GLY A O 1
ATOM 732 N N . VAL A 1 98 ? 6.367 0.035 -18.167 1.00 11.97 97 VAL A N 1
ATOM 733 C CA . VAL A 1 98 ? 4.901 0.064 -18.121 1.00 9.05 97 VAL A CA 1
ATOM 734 C C . VAL A 1 98 ? 4.299 -0.892 -19.142 1.00 10.84 97 VAL A C 1
ATOM 735 O O . VAL A 1 98 ? 3.301 -1.560 -18.863 1.00 12.15 97 VAL A O 1
ATOM 739 N N . ASP A 1 99 ? 4.893 -0.984 -20.341 1.00 12.54 98 ASP A N 1
ATOM 740 C CA . ASP A 1 99 ? 4.371 -1.945 -21.300 1.00 11.15 98 ASP A CA 1
ATOM 741 C C . ASP A 1 99 ? 4.508 -3.356 -20.767 1.00 11.64 98 ASP A C 1
ATOM 742 O O . ASP A 1 99 ? 3.610 -4.180 -20.939 1.00 10.97 98 ASP A O 1
ATOM 747 N N . GLU A 1 100 ? 5.659 -3.665 -20.144 1.00 11.21 99 GLU A N 1
ATOM 748 C CA . GLU A 1 100 ? 5.834 -5.002 -19.564 1.00 10.58 99 GLU A CA 1
ATOM 749 C C . GLU A 1 100 ? 4.788 -5.296 -18.509 1.00 10.93 99 GLU A C 1
ATOM 750 O O . GLU A 1 100 ? 4.317 -6.437 -18.384 1.00 12.19 99 GLU A O 1
ATOM 756 N N . PHE A 1 101 ? 4.468 -4.291 -17.697 1.00 10.55 100 PHE A N 1
ATOM 757 C CA . PHE A 1 101 ? 3.515 -4.494 -16.625 1.00 9.54 100 PHE A CA 1
ATOM 758 C C . PHE A 1 101 ? 2.128 -4.776 -17.182 1.00 10.87 100 PHE A C 1
ATOM 759 O O . PHE A 1 101 ? 1.466 -5.728 -16.774 1.00 10.11 100 PHE A O 1
ATOM 767 N N . LYS A 1 102 ? 1.668 -3.929 -18.113 1.00 10.93 101 LYS A N 1
ATOM 768 C CA . LYS A 1 102 ? 0.375 -4.140 -18.742 1.00 10.76 101 LYS A CA 1
ATOM 769 C C . LYS A 1 102 ? 0.310 -5.523 -19.390 1.00 10.04 101 LYS A C 1
ATOM 770 O O . LYS A 1 102 ? -0.680 -6.233 -19.237 1.00 11.51 101 LYS A O 1
ATOM 776 N N . ALA A 1 103 ? 1.388 -5.946 -20.068 1.00 13.33 102 ALA A N 1
ATOM 777 C CA . ALA A 1 103 ? 1.363 -7.245 -20.751 1.00 13.71 102 ALA A CA 1
ATOM 778 C C . ALA A 1 103 ? 1.297 -8.400 -19.764 1.00 13.36 102 ALA A C 1
ATOM 779 O O . ALA A 1 103 ? 0.529 -9.349 -19.948 1.00 12.88 102 ALA A O 1
ATOM 781 N N . MET A 1 104 ? 2.095 -8.337 -18.698 1.00 12.17 103 MET A N 1
ATOM 782 C CA . MET A 1 104 ? 2.170 -9.481 -17.803 1.00 13.57 103 MET A CA 1
ATOM 783 C C . MET A 1 104 ? 0.906 -9.654 -16.990 1.00 12.10 103 MET A C 1
ATOM 784 O O . MET A 1 104 ? 0.600 -10.769 -16.542 1.00 12.85 103 MET A O 1
ATOM 789 N N . VAL A 1 105 ? 0.152 -8.580 -16.781 1.00 11.62 104 VAL A N 1
ATOM 790 C CA . VAL A 1 105 ? -1.049 -8.753 -16.008 1.00 11.13 104 VAL A CA 1
ATOM 791 C C . VAL A 1 105 ? -2.074 -9.529 -16.822 1.00 19.27 104 VAL A C 1
ATOM 792 O O . VAL A 1 105 ? -2.811 -10.365 -16.263 1.00 19.35 104 VAL A O 1
ATOM 796 N N . LYS A 1 106 ? -2.066 -9.368 -18.166 1.00 14.20 105 LYS A N 1
ATOM 797 C CA . LYS A 1 106 ? -3.118 -9.975 -18.999 1.00 16.10 105 LYS A CA 1
ATOM 798 C C . LYS A 1 106 ? -2.641 -11.029 -19.989 1.00 22.68 105 LYS A C 1
ATOM 799 O O . LYS A 1 106 ? -3.489 -11.723 -20.565 1.00 26.11 105 LYS A O 1
ATOM 805 N N . ALA A 1 107 ? -1.339 -11.190 -20.197 1.00 21.35 106 ALA A N 1
ATOM 806 C CA . ALA A 1 107 ? -0.843 -12.183 -21.174 1.00 26.24 106 ALA A CA 1
ATOM 807 C C . ALA A 1 107 ? 0.440 -12.876 -20.696 1.00 27.01 106 ALA A C 1
ATOM 808 O O . ALA A 1 107 ? 1.109 -12.389 -19.779 1.00 27.34 106 ALA A O 1
ATOM 811 N N . GLY B 1 1 ? -11.019 -38.839 -17.272 1.00 34.89 0 GLY B N 1
ATOM 812 C CA . GLY B 1 1 ? -11.357 -39.218 -18.634 1.00 21.52 0 GLY B CA 1
ATOM 813 C C . GLY B 1 1 ? -11.463 -38.034 -19.571 1.00 16.82 0 GLY B C 1
ATOM 814 O O . GLY B 1 1 ? -10.478 -37.352 -19.915 1.00 15.12 0 GLY B O 1
ATOM 815 N N . SER B 1 2 ? -12.681 -37.774 -20.023 1.00 13.38 1 SER B N 1
ATOM 816 C CA . SER B 1 2 ? -12.877 -36.664 -20.940 1.00 9.99 1 SER B CA 1
ATOM 817 C C . SER B 1 2 ? -12.599 -35.338 -20.234 1.00 11.20 1 SER B C 1
ATOM 818 O O . SER B 1 2 ? -12.401 -35.269 -19.019 1.00 10.76 1 SER B O 1
ATOM 821 N N . ILE B 1 3 ? -12.605 -34.250 -21.008 1.00 8.50 2 ILE B N 1
ATOM 822 C CA . ILE B 1 3 ? -12.246 -32.958 -20.430 1.00 8.54 2 ILE B CA 1
ATOM 823 C C . ILE B 1 3 ? -13.226 -32.511 -19.352 1.00 10.54 2 ILE B C 1
ATOM 824 O O . ILE B 1 3 ? -12.827 -31.783 -18.427 1.00 8.42 2 ILE B O 1
ATOM 829 N N . THR B 1 4 ? -14.482 -32.964 -19.402 1.00 9.16 3 THR B N 1
ATOM 830 C CA . THR B 1 4 ? -15.435 -32.565 -18.353 1.00 10.29 3 THR B CA 1
ATOM 831 C C . THR B 1 4 ? -15.329 -33.421 -17.107 1.00 10.66 3 THR B C 1
ATOM 832 O O . THR B 1 4 ? -16.100 -33.206 -16.162 1.00 11.76 3 THR B O 1
ATOM 836 N N . THR B 1 5 ? -14.343 -34.344 -17.042 1.00 8.91 4 THR B N 1
ATOM 837 C CA . THR B 1 5 ? -13.975 -34.887 -15.750 1.00 9.25 4 THR B CA 1
ATOM 838 C C . THR B 1 5 ? -13.004 -33.975 -15.022 1.00 9.91 4 THR B C 1
ATOM 839 O O . THR B 1 5 ? -12.767 -34.190 -13.831 1.00 14.03 4 THR B O 1
ATOM 843 N N . VAL B 1 6 ? -12.454 -32.982 -15.731 1.00 9.14 5 VAL B N 1
ATOM 844 C CA . VAL B 1 6 ? -11.521 -31.999 -15.174 1.00 8.96 5 VAL B CA 1
ATOM 845 C C . VAL B 1 6 ? -12.189 -30.673 -14.894 1.00 10.44 5 VAL B C 1
ATOM 846 O O . VAL B 1 6 ? -11.974 -30.076 -13.839 1.00 12.15 5 VAL B O 1
ATOM 850 N N . LEU B 1 7 ? -12.958 -30.176 -15.880 1.00 8.91 6 LEU B N 1
ATOM 851 C CA . LEU B 1 7 ? -13.540 -28.857 -15.893 1.00 8.84 6 LEU B CA 1
ATOM 852 C C . LEU B 1 7 ? -15.061 -28.963 -15.975 1.00 8.67 6 LEU B C 1
ATOM 853 O O . LEU B 1 7 ? -15.618 -29.979 -16.388 1.00 11.30 6 LEU B O 1
ATOM 858 N N . ASN B 1 8 ? -15.727 -27.864 -15.642 1.00 9.10 7 ASN B N 1
ATOM 859 C CA . ASN B 1 8 ? -17.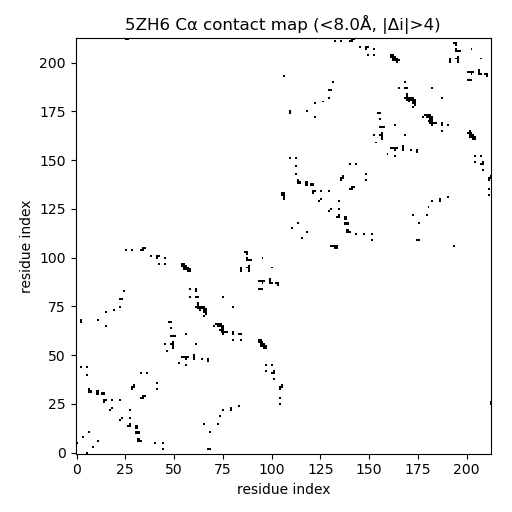177 -27.769 -15.788 1.00 13.39 7 ASN B CA 1
ATOM 860 C C . ASN B 1 8 ? -17.549 -27.373 -17.205 1.00 12.94 7 ASN B C 1
ATOM 861 O O . ASN B 1 8 ? -16.932 -26.478 -17.799 1.00 13.50 7 ASN B O 1
ATOM 866 N N . ALA B 1 9 ? -18.585 -28.037 -17.741 1.00 14.37 8 ALA B N 1
ATOM 867 C CA . ALA B 1 9 ? -19.005 -27.756 -19.108 1.00 14.04 8 ALA B CA 1
ATOM 868 C C . ALA B 1 9 ? -19.419 -26.301 -19.272 1.00 16.43 8 ALA B C 1
ATOM 869 O O . ALA B 1 9 ? -19.202 -25.716 -20.343 1.00 15.27 8 ALA B O 1
ATOM 871 N N . THR B 1 10 ? -20.046 -25.711 -18.240 1.00 14.25 9 THR B N 1
ATOM 872 C CA . THR B 1 10 ? -20.522 -24.350 -18.399 1.00 14.24 9 THR B CA 1
ATOM 873 C C . THR B 1 10 ? -19.352 -23.393 -18.506 1.00 13.78 9 THR B C 1
ATOM 874 O O . THR B 1 10 ? -19.433 -22.406 -19.258 1.00 13.83 9 THR B O 1
ATOM 878 N N . ASP B 1 11 ? -18.268 -23.662 -17.751 1.00 12.30 10 ASP B N 1
ATOM 879 C CA . ASP B 1 11 ? -17.065 -22.842 -17.791 1.00 10.78 10 ASP B CA 1
ATOM 880 C C . ASP B 1 11 ? -16.372 -22.973 -19.131 1.00 10.74 10 ASP B C 1
ATOM 881 O O . ASP B 1 11 ? -15.846 -21.985 -19.660 1.00 9.86 10 ASP B O 1
ATOM 886 N N . ILE B 1 12 ? -16.319 -24.199 -19.654 1.00 12.72 11 ILE B N 1
ATOM 887 C CA . ILE B 1 12 ? -15.758 -24.416 -20.985 1.00 9.28 11 ILE B CA 1
ATOM 888 C C . ILE B 1 12 ? -16.534 -23.611 -22.014 1.00 9.02 11 ILE B C 1
ATOM 889 O O . ILE B 1 12 ? -15.946 -22.921 -22.853 1.00 10.73 11 ILE B O 1
ATOM 894 N N . ALA B 1 13 ? -17.878 -23.676 -21.951 1.00 9.33 12 ALA B N 1
ATOM 895 C CA . ALA B 1 13 ? -18.719 -22.971 -22.905 1.00 10.82 12 ALA B CA 1
ATOM 896 C C . ALA B 1 13 ? -18.439 -21.485 -22.848 1.00 10.37 12 ALA B C 1
ATOM 897 O O . ALA B 1 13 ? -18.312 -20.828 -23.892 1.00 12.87 12 ALA B O 1
ATOM 899 N N . LYS B 1 14 ? -18.323 -20.939 -21.641 1.00 10.99 13 LYS B N 1
ATOM 900 C CA . LYS B 1 14 ? -18.063 -19.519 -21.531 1.00 11.02 13 LYS B CA 1
ATOM 901 C C . LYS B 1 14 ? -16.665 -19.171 -22.038 1.00 9.90 13 LYS B C 1
ATOM 902 O O . LYS B 1 14 ? -16.489 -18.169 -22.746 1.00 10.30 13 LYS B O 1
ATOM 908 N N . ALA B 1 15 ? -15.663 -19.989 -21.713 1.00 9.24 14 ALA B N 1
ATOM 909 C CA . ALA B 1 15 ? -14.316 -19.701 -22.193 1.00 8.38 14 ALA B CA 1
ATOM 910 C C . ALA B 1 15 ? -14.263 -19.738 -23.713 1.00 10.36 14 ALA B C 1
ATOM 911 O O . ALA B 1 15 ? -13.574 -18.920 -24.333 1.00 8.91 14 ALA B O 1
ATOM 913 N N . LEU B 1 16 ? -14.983 -20.690 -24.331 1.00 8.54 15 LEU B N 1
ATOM 914 C CA . LEU B 1 16 ? -15.001 -20.786 -25.788 1.00 8.64 15 LEU B CA 1
ATOM 915 C C . LEU B 1 16 ? -15.725 -19.601 -26.407 1.00 10.03 15 LEU B C 1
ATOM 916 O O . LEU B 1 16 ? -15.238 -19.004 -27.386 1.00 11.48 15 LEU B O 1
ATOM 921 N N . ALA B 1 17 ? -16.885 -19.224 -25.863 1.00 9.53 16 ALA B N 1
ATOM 922 C CA . ALA B 1 17 ? -17.619 -18.141 -26.504 1.00 9.37 16 ALA B CA 1
ATOM 923 C C . ALA B 1 17 ? -16.833 -16.840 -26.443 1.00 10.70 16 ALA B C 1
ATOM 924 O O . ALA B 1 17 ? -16.858 -16.028 -27.396 1.00 11.07 16 ALA B O 1
ATOM 926 N N . GLN B 1 18 ? -16.115 -16.632 -25.356 1.00 10.27 17 GLN B N 1
ATOM 927 C CA . GLN B 1 18 ? -15.425 -15.354 -25.182 1.00 10.24 17 GLN B CA 1
ATOM 928 C C . GLN B 1 18 ? -14.173 -15.250 -26.042 1.00 10.63 17 GLN B C 1
ATOM 929 O O . GLN B 1 18 ? -13.679 -14.129 -26.256 1.00 12.91 17 GLN B O 1
ATOM 935 N N . CYS B 1 19 ? -13.639 -16.367 -26.547 1.00 8.92 18 CYS B N 1
ATOM 936 C CA . CYS B 1 19 ? -12.509 -16.294 -27.472 1.00 10.32 18 CYS B CA 1
ATOM 937 C C . CYS B 1 19 ? -12.880 -16.580 -28.924 1.00 9.14 18 CYS B C 1
ATOM 938 O O . CYS B 1 19 ? -11.973 -16.833 -29.738 1.00 9.97 18 CYS B O 1
ATOM 941 N N . ALA B 1 20 ? -14.167 -16.669 -29.266 1.00 9.34 19 ALA B N 1
ATOM 942 C CA . ALA B 1 20 ? -14.499 -16.883 -30.685 1.00 9.59 19 ALA B CA 1
ATOM 943 C C . ALA B 1 20 ? -13.757 -15.876 -31.567 1.00 10.08 19 ALA B C 1
ATOM 944 O O . ALA B 1 20 ? -13.253 -16.222 -32.649 1.00 12.60 19 ALA B O 1
ATOM 946 N N . GLY B 1 21 ? -13.713 -14.596 -31.141 1.00 9.89 20 GLY B N 1
ATOM 947 C CA . GLY B 1 21 ? -13.055 -13.594 -31.968 1.00 10.13 20 GLY B CA 1
ATOM 948 C C . GLY B 1 21 ? -11.561 -13.555 -31.794 1.00 10.70 20 GLY B C 1
ATOM 949 O O . GLY B 1 21 ? -10.808 -13.514 -32.774 1.00 10.09 20 GLY B O 1
ATOM 950 N N . SER B 1 22 ? -11.124 -13.549 -30.544 1.00 9.64 21 SER B N 1
ATOM 951 C CA . SER B 1 22 ? -9.736 -13.302 -30.180 1.00 9.49 21 SER B CA 1
ATOM 952 C C . SER B 1 22 ? -9.389 -14.145 -28.965 1.00 9.12 21 SER B C 1
ATOM 953 O O . SER B 1 22 ? -10.022 -13.970 -27.927 1.00 12.53 21 SER B O 1
ATOM 956 N N . PHE B 1 23 ? -8.376 -14.997 -29.063 1.00 10.26 22 PHE B N 1
ATOM 957 C CA . PHE B 1 23 ? -7.997 -15.828 -27.937 1.00 8.97 22 PHE B CA 1
ATOM 958 C C . PHE B 1 23 ? -6.798 -15.267 -27.202 1.00 10.66 22 PHE B C 1
ATOM 959 O O . PHE B 1 23 ? -5.845 -14.767 -27.829 1.00 10.55 22 PHE B O 1
ATOM 967 N N . ASN B 1 24 ? -6.835 -15.400 -25.878 1.00 8.81 23 ASN B N 1
ATOM 968 C CA . ASN B 1 24 ? -5.720 -15.045 -24.992 1.00 8.28 23 ASN B CA 1
ATOM 969 C C . ASN B 1 24 ? -5.575 -16.191 -24.014 1.00 8.57 23 ASN B C 1
ATOM 970 O O . ASN B 1 24 ? -6.558 -16.593 -23.396 1.00 9.62 23 ASN B O 1
ATOM 975 N N . HIS B 1 25 ? -4.379 -16.766 -23.917 1.00 10.20 24 HIS B N 1
ATOM 976 C CA . HIS B 1 25 ? -4.268 -18.021 -23.176 1.00 8.76 24 HIS B CA 1
ATOM 977 C C . HIS B 1 25 ? -4.564 -17.821 -21.688 1.00 10.62 24 HIS B C 1
ATOM 978 O O . HIS B 1 25 ? -5.206 -18.675 -21.069 1.00 9.03 24 HIS B O 1
ATOM 985 N N . LYS B 1 26 ? -4.123 -16.702 -21.102 1.00 10.54 25 LYS B N 1
ATOM 986 C CA . LYS B 1 26 ? -4.371 -16.460 -19.685 1.00 11.44 25 LYS B CA 1
ATOM 987 C C . LYS B 1 26 ? -5.848 -16.264 -19.417 1.00 10.98 25 LYS B C 1
ATOM 988 O O . LYS B 1 26 ? -6.381 -16.785 -18.425 1.00 10.24 25 LYS B O 1
ATOM 994 N N . THR B 1 27 ? -6.524 -15.506 -20.290 1.00 9.52 26 THR B N 1
ATOM 995 C CA . THR B 1 27 ? -7.965 -15.342 -20.146 1.00 7.87 26 THR B CA 1
ATOM 996 C C . THR B 1 27 ? -8.649 -16.697 -20.166 1.00 7.85 26 THR B C 1
ATOM 997 O O . THR B 1 27 ? -9.543 -16.977 -19.343 1.00 11.17 26 THR B O 1
ATOM 1001 N N . PHE B 1 28 ? -8.268 -17.541 -21.144 1.00 7.85 27 PHE B N 1
ATOM 1002 C CA . PHE B 1 28 ? -8.874 -18.865 -21.267 1.00 9.86 27 PHE B CA 1
ATOM 1003 C C . PHE B 1 28 ? -8.590 -19.728 -20.045 1.00 10.07 27 PHE B C 1
ATOM 1004 O O . PHE B 1 28 ? -9.480 -20.449 -19.560 1.00 8.16 27 PHE B O 1
ATOM 1012 N N . PHE B 1 29 ? -7.353 -19.706 -19.558 1.00 9.13 28 PHE B N 1
ATOM 1013 C CA . PHE B 1 29 ? -7.025 -20.564 -18.422 1.00 9.64 28 PHE B CA 1
ATOM 1014 C C . PHE B 1 29 ? -7.879 -20.205 -17.209 1.00 8.25 28 PHE B C 1
ATOM 1015 O O . PHE B 1 29 ? -8.336 -21.084 -16.467 1.00 8.64 28 PHE B O 1
ATOM 1023 N N . VAL B 1 30 ? -8.098 -18.907 -16.982 1.00 9.28 29 VAL B N 1
ATOM 1024 C CA . VAL B 1 30 ? -8.963 -18.493 -15.873 1.00 10.84 29 VAL B CA 1
ATOM 1025 C C . VAL B 1 30 ? -10.432 -18.865 -16.121 1.00 7.85 29 VAL B C 1
ATOM 1026 O O . VAL B 1 30 ? -11.061 -19.515 -15.277 1.00 9.42 29 VAL B O 1
ATOM 1030 N N . THR B 1 31 ? -11.013 -18.454 -17.253 1.00 8.42 30 THR B N 1
ATOM 1031 C CA . THR B 1 31 ? -12.452 -18.684 -17.426 1.00 8.05 30 THR B CA 1
ATOM 1032 C C . THR B 1 31 ? -12.809 -20.159 -17.431 1.00 8.08 30 THR B C 1
ATOM 1033 O O . THR B 1 31 ? -13.834 -20.559 -16.868 1.00 10.25 30 THR B O 1
ATOM 1037 N N . SER B 1 32 ? -12.000 -20.951 -18.108 1.00 7.98 31 SER B N 1
ATOM 1038 C CA . SER B 1 32 ? -12.245 -22.384 -18.216 1.00 8.01 31 SER B CA 1
ATOM 1039 C C . SER B 1 32 ? -12.158 -23.121 -16.889 1.00 8.80 31 SER B C 1
ATOM 1040 O O . SER B 1 32 ? -12.705 -24.235 -16.791 1.00 10.57 31 SER B O 1
ATOM 1043 N N . GLY B 1 33 ? -11.400 -22.600 -15.919 1.00 9.48 32 GLY B N 1
ATOM 1044 C CA . GLY B 1 33 ? -11.149 -23.269 -14.661 1.00 10.06 32 GLY B CA 1
ATOM 1045 C C . GLY B 1 33 ? -9.784 -23.899 -14.546 1.00 11.81 32 GLY B C 1
ATOM 1046 O O . GLY B 1 33 ? -9.376 -24.306 -13.439 1.00 9.56 32 GLY B O 1
ATOM 1047 N N . LEU B 1 34 ? -9.028 -23.934 -15.638 1.00 8.73 33 LEU B N 1
ATOM 1048 C CA . LEU B 1 34 ? -7.714 -24.559 -15.589 1.00 8.55 33 LEU B CA 1
ATOM 1049 C C . LEU B 1 34 ? -6.816 -23.935 -14.521 1.00 9.73 33 LEU B C 1
ATOM 1050 O O . LEU B 1 34 ? -6.057 -24.646 -13.876 1.00 7.98 33 LEU B O 1
ATOM 1055 N N . THR B 1 35 ? -6.877 -22.600 -14.335 1.00 8.96 34 THR B N 1
ATOM 1056 C CA . THR B 1 35 ? -5.897 -21.950 -13.465 1.00 12.62 34 THR B CA 1
ATOM 1057 C C . THR B 1 35 ? -6.014 -22.393 -12.031 1.00 11.70 34 THR B C 1
ATOM 1058 O O . THR B 1 35 ? -5.113 -22.106 -11.248 1.00 13.56 34 THR B O 1
ATOM 1062 N N . ASN B 1 36 ? -7.140 -22.986 -11.645 1.00 8.18 35 ASN B N 1
ATOM 1063 C CA . ASN B 1 36 ? -7.336 -23.428 -10.276 1.00 10.44 35 ASN B CA 1
ATOM 1064 C C . ASN B 1 36 ? -7.327 -24.945 -10.127 1.00 10.63 35 ASN B C 1
ATOM 1065 O O . ASN B 1 36 ? -7.693 -25.452 -9.069 1.00 13.99 35 ASN B O 1
ATOM 1070 N N . LYS B 1 37 ? -6.915 -25.677 -11.148 1.00 8.34 36 LYS B N 1
ATOM 1071 C CA . LYS B 1 37 ? -6.800 -27.121 -11.012 1.00 10.74 36 LYS B CA 1
ATOM 1072 C C . LYS B 1 37 ? -5.441 -27.494 -10.420 1.00 12.04 36 LYS B C 1
ATOM 1073 O O . LYS B 1 37 ? -4.427 -26.787 -10.606 1.00 11.53 36 LYS B O 1
ATOM 1079 N N . SER B 1 38 ? -5.425 -28.645 -9.729 1.00 11.73 37 SER B N 1
ATOM 1080 C CA . SER B 1 38 ? -4.175 -29.166 -9.184 1.00 10.95 37 SER B CA 1
ATOM 1081 C C . SER B 1 38 ? -3.139 -29.404 -10.284 1.00 8.99 37 SER B C 1
ATOM 1082 O O . SER B 1 38 ? -3.470 -29.595 -11.447 1.00 8.84 37 SER B O 1
ATOM 1085 N N . ASP B 1 39 ? -1.851 -29.347 -9.912 1.00 9.12 38 ASP B N 1
ATOM 1086 C CA . ASP B 1 39 ? -0.800 -29.734 -10.849 1.00 10.76 38 ASP B CA 1
ATOM 1087 C C . ASP B 1 39 ? -1.069 -31.107 -11.513 1.00 9.23 38 ASP B C 1
ATOM 1088 O O . ASP B 1 39 ? -0.825 -31.283 -12.703 1.00 9.12 38 ASP B O 1
ATOM 1093 N N . ALA B 1 40 ? -1.502 -32.103 -10.745 1.00 9.47 39 ALA B N 1
ATOM 1094 C CA . ALA B 1 40 ? -1.715 -33.434 -11.320 1.00 9.59 39 ALA B CA 1
ATOM 1095 C C . ALA B 1 40 ? -2.858 -33.404 -12.338 1.00 11.85 39 ALA B C 1
ATOM 1096 O O . ALA B 1 40 ? -2.795 -34.063 -13.376 1.00 10.45 39 ALA B O 1
ATOM 1098 N N . ASN B 1 41 ? -3.893 -32.611 -12.085 1.00 9.83 40 ASN B N 1
ATOM 1099 C CA . ASN B 1 41 ? -4.947 -32.436 -13.103 1.00 8.94 40 ASN B CA 1
ATOM 1100 C C . ASN B 1 41 ? -4.411 -31.744 -14.346 1.00 9.40 40 ASN B C 1
ATOM 1101 O O . ASN B 1 41 ? -4.822 -32.066 -15.469 1.00 8.61 40 ASN B O 1
ATOM 1106 N N . LEU B 1 42 ? -3.476 -30.799 -14.181 1.00 8.66 41 LEU B N 1
ATOM 1107 C CA . LEU B 1 42 ? -2.861 -30.187 -15.370 1.00 8.78 41 LEU B CA 1
ATOM 1108 C C . LEU B 1 42 ? -1.982 -31.170 -16.129 1.00 9.21 41 LEU B C 1
ATOM 1109 O O . LEU B 1 42 ? -1.892 -31.086 -17.366 1.00 9.51 41 LEU B O 1
ATOM 1114 N N . ALA B 1 43 ? -1.349 -32.142 -15.440 1.00 8.88 42 ALA B N 1
ATOM 1115 C CA . ALA B 1 43 ? -0.628 -33.158 -16.201 1.00 9.02 42 ALA B CA 1
ATOM 1116 C C . ALA B 1 43 ? -1.593 -34.045 -16.997 1.00 8.96 42 ALA B C 1
ATOM 1117 O O . ALA B 1 43 ? -1.258 -34.518 -18.098 1.00 9.42 42 ALA B O 1
ATOM 1119 N N . LYS B 1 44 ? -2.779 -34.311 -16.434 1.00 8.94 43 LYS B N 1
ATOM 1120 C CA . LYS B 1 44 ? -3.868 -34.966 -17.189 1.00 8.86 43 LYS B CA 1
ATOM 1121 C C . LYS B 1 44 ? -4.225 -34.185 -18.446 1.00 9.25 43 LYS B C 1
ATOM 1122 O O . LYS B 1 44 ? -4.397 -34.761 -19.544 1.00 8.59 43 LYS B O 1
ATOM 1128 N N . VAL B 1 45 ? -4.444 -32.878 -18.291 1.00 8.46 44 VAL B N 1
ATOM 1129 C CA . VAL B 1 45 ? -4.811 -32.074 -19.450 1.00 8.28 44 VAL B CA 1
ATOM 1130 C C . VAL B 1 45 ? -3.693 -32.086 -20.485 1.00 8.30 44 VAL B C 1
ATOM 1131 O O . VAL B 1 45 ? -3.965 -32.213 -21.705 1.00 8.76 44 VAL B O 1
ATOM 1135 N N . PHE B 1 46 ? -2.430 -32.040 -20.019 1.00 8.42 45 PHE B N 1
ATOM 1136 C CA .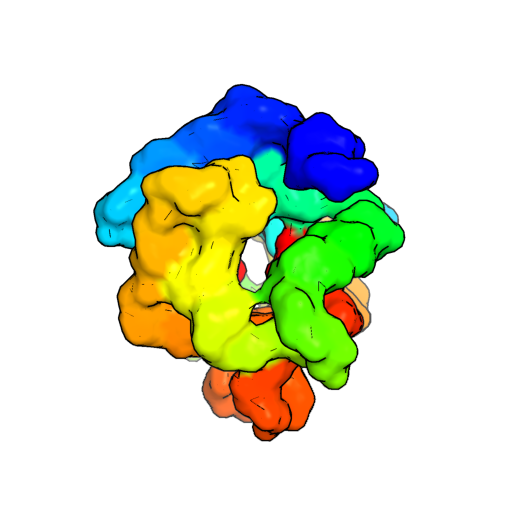 PHE B 1 46 ? -1.296 -32.111 -20.935 1.00 8.50 45 PHE B CA 1
ATOM 1137 C C . PHE B 1 46 ? -1.350 -33.392 -21.759 1.00 8.59 45 PHE B C 1
ATOM 1138 O O . PHE B 1 46 ? -1.107 -33.367 -22.958 1.00 8.64 45 PHE B O 1
ATOM 1146 N N . ASP B 1 47 ? -1.663 -34.519 -21.116 1.00 8.71 46 ASP B N 1
ATOM 1147 C CA . ASP B 1 47 ? -1.726 -35.799 -21.835 1.00 8.81 46 ASP B CA 1
ATOM 1148 C C . ASP B 1 47 ? -2.786 -35.752 -22.936 1.00 8.64 46 ASP B C 1
ATOM 1149 O O . ASP B 1 47 ? -2.577 -36.280 -24.043 1.00 10.07 46 ASP B O 1
ATOM 1154 N N . ILE B 1 48 ? -3.931 -35.137 -22.646 1.00 8.48 47 ILE B N 1
ATOM 1155 C CA . ILE B 1 48 ? -4.969 -34.952 -23.666 1.00 8.35 47 ILE B CA 1
ATOM 1156 C C . ILE B 1 48 ? -4.449 -34.119 -24.825 1.00 11.37 47 ILE B C 1
ATOM 1157 O O . ILE B 1 48 ? -4.672 -34.459 -25.998 1.00 10.29 47 ILE B O 1
ATOM 1162 N N . LEU B 1 49 ? -3.743 -33.024 -24.517 1.00 8.28 48 LEU B N 1
ATOM 1163 C CA . LEU B 1 49 ? -3.329 -32.083 -25.567 1.00 8.26 48 LEU B CA 1
ATOM 1164 C C . LEU B 1 49 ? -2.233 -32.657 -26.444 1.00 9.66 48 LEU B C 1
ATOM 1165 O O . LEU B 1 49 ? -2.120 -32.258 -27.615 1.00 10.88 48 LEU B O 1
ATOM 1170 N N . ASP B 1 50 ? -1.395 -33.554 -25.900 1.00 10.48 49 ASP B N 1
ATOM 1171 C CA . ASP B 1 50 ? -0.242 -34.122 -26.624 1.00 8.89 49 ASP B CA 1
ATOM 1172 C C . ASP B 1 50 ? -0.731 -35.293 -27.481 1.00 10.08 49 ASP B C 1
ATOM 1173 O O . ASP B 1 50 ? -0.530 -36.481 -27.181 1.00 10.77 49 ASP B O 1
ATOM 1178 N N . GLN B 1 51 ? -1.406 -34.927 -28.565 1.00 10.85 50 GLN B N 1
ATOM 1179 C CA . GLN B 1 51 ? -2.180 -35.903 -29.334 1.00 9.41 50 GLN B CA 1
ATOM 1180 C C . GLN B 1 51 ? -1.269 -36.969 -29.940 1.00 13.24 50 GLN B C 1
ATOM 1181 O O . GLN B 1 51 ? -1.668 -38.142 -30.034 1.00 14.85 50 GLN B O 1
ATOM 1187 N N . ASP B 1 52 ? -0.056 -36.605 -30.362 1.00 12.43 51 ASP B N 1
ATOM 1188 C CA . ASP B 1 52 ? 0.825 -37.591 -30.996 1.00 15.42 51 ASP B CA 1
ATOM 1189 C C . ASP B 1 52 ? 1.756 -38.316 -30.023 1.00 14.40 51 ASP B C 1
ATOM 1190 O O . ASP B 1 52 ? 2.649 -39.051 -30.478 1.00 15.73 51 ASP B O 1
ATOM 1195 N N . ARG B 1 53 ? 1.586 -38.119 -28.710 1.00 12.35 52 ARG B N 1
ATOM 1196 C CA . ARG B 1 53 ? 2.379 -38.795 -27.680 1.00 12.89 52 ARG B CA 1
ATOM 1197 C C . ARG B 1 53 ? 3.881 -38.502 -27.769 1.00 14.90 52 ARG B C 1
ATOM 1198 O O . ARG B 1 53 ? 4.687 -39.292 -27.307 1.00 21.43 52 ARG B O 1
ATOM 1206 N N . SER B 1 54 ? 4.269 -37.340 -28.305 1.00 11.78 53 SER B N 1
ATOM 1207 C CA . SER B 1 54 ? 5.667 -36.958 -28.458 1.00 12.12 53 SER B CA 1
ATOM 1208 C C . SER B 1 54 ? 6.317 -36.518 -27.156 1.00 13.66 53 SER B C 1
ATOM 1209 O O . SER B 1 54 ? 7.544 -36.403 -27.104 1.00 16.33 53 SER B O 1
ATOM 1212 N N . GLY B 1 55 ? 5.538 -36.255 -26.112 1.00 14.01 54 GLY B N 1
ATOM 1213 C CA . GLY B 1 55 ? 6.071 -35.676 -24.890 1.00 12.98 54 GLY B CA 1
ATOM 1214 C C . GLY B 1 55 ? 6.070 -34.175 -24.860 1.00 12.44 54 GLY B C 1
ATOM 1215 O O . GLY B 1 55 ? 6.448 -33.589 -23.831 1.00 15.42 54 GLY B O 1
ATOM 1216 N N . PHE B 1 56 ? 5.633 -33.536 -25.939 1.00 10.63 55 PHE B N 1
ATOM 1217 C CA . PHE B 1 56 ? 5.615 -32.086 -26.048 1.00 11.59 55 PHE B CA 1
ATOM 1218 C C . PHE B 1 56 ? 4.369 -31.685 -26.801 1.00 10.44 55 PHE B C 1
ATOM 1219 O O . PHE B 1 56 ? 3.885 -32.432 -27.650 1.00 12.54 55 PHE B O 1
ATOM 1227 N N . ILE B 1 57 ? 3.882 -30.481 -26.509 1.00 9.84 56 ILE B N 1
ATOM 1228 C CA . ILE B 1 57 ? 2.822 -29.853 -27.295 1.00 9.43 56 ILE B CA 1
ATOM 1229 C C . ILE B 1 57 ? 3.510 -29.029 -28.381 1.00 11.78 56 ILE B C 1
ATOM 1230 O O . ILE B 1 57 ? 4.162 -28.029 -28.077 1.00 12.43 56 ILE B O 1
ATOM 1235 N N . GLU B 1 58 ? 3.411 -29.484 -29.631 1.00 9.30 57 GLU B N 1
ATOM 1236 C CA . GLU B 1 58 ? 3.955 -28.775 -30.794 1.00 10.49 57 GLU B CA 1
ATOM 1237 C C . GLU B 1 58 ? 2.907 -27.848 -31.411 1.00 10.94 57 GLU B C 1
ATOM 1238 O O . GLU B 1 58 ? 1.796 -27.705 -30.898 1.00 10.21 57 GLU B O 1
ATOM 1244 N N . VAL B 1 59 ? 3.294 -27.119 -32.469 1.00 10.60 58 VAL B N 1
ATOM 1245 C CA . VAL B 1 59 ? 2.413 -26.072 -32.986 1.00 10.66 58 VAL B CA 1
ATOM 1246 C C . VAL B 1 59 ? 1.137 -26.661 -33.565 1.00 11.42 58 VAL B C 1
ATOM 1247 O O . VAL B 1 59 ? 0.071 -26.057 -33.440 1.00 13.42 58 VAL B O 1
ATOM 1251 N N . ASP B 1 60 ? 1.214 -27.837 -34.197 1.00 12.47 59 ASP B N 1
ATOM 1252 C CA . ASP B 1 60 ? 0.004 -28.437 -34.749 1.00 14.50 59 ASP B CA 1
ATOM 1253 C C . ASP B 1 60 ? -0.989 -28.764 -33.647 1.00 15.15 59 ASP B C 1
ATOM 1254 O O . ASP B 1 60 ? -2.194 -28.583 -33.825 1.00 13.52 59 ASP B O 1
ATOM 1259 N N . GLU B 1 61 ? -0.491 -29.122 -32.465 1.00 11.91 60 GLU B N 1
ATOM 1260 C CA . GLU B 1 61 ? -1.363 -29.380 -31.328 1.00 11.11 60 GLU B CA 1
ATOM 1261 C C . GLU B 1 61 ? -1.843 -28.101 -30.689 1.00 10.44 60 GLU B C 1
ATOM 1262 O O . GLU B 1 61 ? -2.959 -28.060 -30.138 1.00 11.60 60 GLU B O 1
ATOM 1268 N N . LEU B 1 62 ? -1.060 -27.030 -30.764 1.00 9.56 61 LEU B N 1
ATOM 1269 C CA . LEU B 1 62 ? -1.583 -25.761 -30.275 1.00 8.63 61 LEU B CA 1
ATOM 1270 C C . LEU B 1 62 ? -2.655 -25.209 -31.202 1.00 10.04 61 LEU B C 1
ATOM 1271 O O . LEU B 1 62 ? -3.620 -24.593 -30.737 1.00 10.32 61 LEU B O 1
ATOM 1276 N N . LYS B 1 63 ? -2.526 -25.425 -32.523 1.00 11.41 62 LYS B N 1
ATOM 1277 C CA . LYS B 1 63 ? -3.571 -24.975 -33.440 1.00 10.71 62 LYS B CA 1
ATOM 1278 C C . LYS B 1 63 ? -4.910 -25.585 -33.069 1.00 10.71 62 LYS B C 1
ATOM 1279 O O . LYS B 1 63 ? -5.958 -24.940 -33.225 1.00 11.93 62 LYS B O 1
ATOM 1285 N N . LEU B 1 64 ? -4.880 -26.809 -32.573 1.00 10.00 63 LEU B N 1
ATOM 1286 C CA . LEU B 1 64 ? -6.073 -27.565 -32.212 1.00 10.88 63 LEU B CA 1
ATOM 1287 C C . LEU B 1 64 ? -6.408 -27.481 -30.741 1.00 8.68 63 LEU B C 1
ATOM 1288 O O . LEU B 1 64 ? -7.277 -28.227 -30.270 1.00 9.05 63 LEU B O 1
ATOM 1293 N N . PHE B 1 65 ? -5.784 -26.560 -30.013 1.00 8.30 64 PHE B N 1
ATOM 1294 C CA . PHE B 1 65 ? -5.924 -26.518 -28.564 1.00 8.15 64 PHE B CA 1
ATOM 1295 C C . PHE B 1 65 ? -7.384 -26.517 -28.117 1.00 8.09 64 PHE B C 1
ATOM 1296 O O . PHE B 1 65 ? -7.769 -27.286 -27.234 1.00 8.01 64 PHE B O 1
ATOM 1304 N N . LEU B 1 66 ? -8.197 -25.628 -28.695 1.00 8.16 65 LEU B N 1
ATOM 1305 C CA . LEU B 1 66 ? -9.591 -25.508 -28.230 1.00 8.15 65 LEU B CA 1
ATOM 1306 C C . LEU B 1 66 ? -10.406 -26.741 -28.549 1.00 8.17 65 LEU B C 1
ATOM 1307 O O . LEU B 1 66 ? -11.383 -26.989 -27.851 1.00 8.16 65 LEU B O 1
ATOM 1312 N N . GLN B 1 67 ? -10.002 -27.527 -29.562 1.00 8.22 66 GLN B N 1
ATOM 1313 C CA . GLN B 1 67 ? -10.789 -28.698 -29.937 1.00 9.73 66 GLN B CA 1
ATOM 1314 C C . GLN B 1 67 ? -10.661 -29.840 -28.935 1.00 9.72 66 GLN B C 1
ATOM 1315 O O . GLN B 1 67 ? -11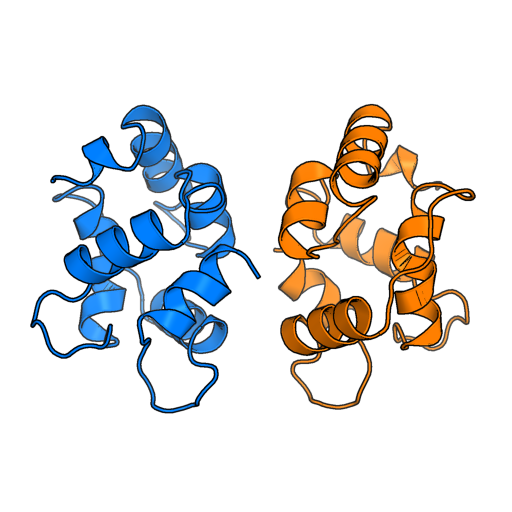.432 -30.818 -29.046 1.00 10.76 66 GLN B O 1
ATOM 1321 N N . ASN B 1 68 ? -9.740 -29.751 -27.993 1.00 8.07 67 ASN B N 1
ATOM 1322 C CA . ASN B 1 68 ? -9.667 -30.679 -26.858 1.00 8.03 67 ASN B CA 1
ATOM 1323 C C . ASN B 1 68 ? -10.727 -30.364 -25.816 1.00 9.31 67 ASN B C 1
ATOM 1324 O O . ASN B 1 68 ? -11.018 -31.207 -24.969 1.00 10.10 67 ASN B O 1
ATOM 1329 N N . PHE B 1 69 ? -11.315 -29.178 -25.880 1.00 8.04 68 PHE B N 1
ATOM 1330 C CA . PHE B 1 69 ? -12.349 -28.772 -24.942 1.00 9.82 68 PHE B CA 1
ATOM 1331 C C . PHE B 1 69 ? -13.742 -28.884 -25.536 1.00 10.51 68 PHE B C 1
ATOM 1332 O O . PHE B 1 69 ? -14.706 -29.244 -24.824 1.00 12.16 68 PHE B O 1
ATOM 1340 N N . SER B 1 70 ? -13.885 -28.616 -26.839 1.00 9.33 69 SER B N 1
ATOM 1341 C CA . SER B 1 70 ? -15.099 -28.935 -27.577 1.00 9.29 69 SER B CA 1
ATOM 1342 C C . SER B 1 70 ? -14.679 -29.342 -28.971 1.00 8.61 69 SER B C 1
ATOM 1343 O O . SER B 1 70 ? -13.987 -28.582 -29.644 1.00 9.21 69 SER B O 1
ATOM 1346 N N . ALA B 1 71 ? -15.125 -30.525 -29.406 1.00 10.93 70 ALA B N 1
ATOM 1347 C CA . ALA B 1 71 ? -14.691 -31.048 -30.711 1.00 9.70 70 ALA B CA 1
ATOM 1348 C C . ALA B 1 71 ? -14.982 -30.107 -31.878 1.00 10.96 70 ALA B C 1
ATOM 1349 O O . ALA B 1 71 ? -14.268 -30.158 -32.895 1.00 16.52 70 ALA B O 1
ATOM 1351 N N . THR B 1 72 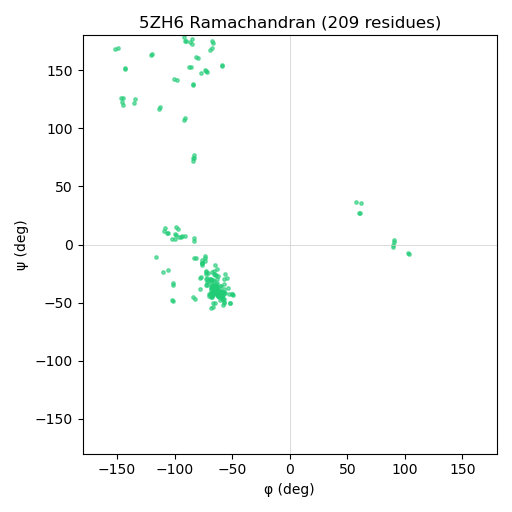? -15.984 -29.246 -31.748 1.00 12.52 71 THR B N 1
ATOM 1352 C CA . THR B 1 72 ? -16.421 -28.342 -32.812 1.00 13.90 71 THR B CA 1
ATOM 1353 C C . THR B 1 72 ? -15.889 -26.918 -32.653 1.00 11.91 71 THR B C 1
ATOM 1354 O O . THR B 1 72 ? -16.326 -26.036 -33.398 1.00 15.52 71 THR B O 1
ATOM 1358 N N . ALA B 1 73 ? -14.963 -26.673 -31.717 1.00 8.83 72 ALA B N 1
ATOM 1359 C CA . ALA B 1 73 ? -14.405 -25.315 -31.549 1.00 8.84 72 ALA B CA 1
ATOM 1360 C C . ALA B 1 73 ? -13.528 -24.950 -32.738 1.00 10.75 72 ALA B C 1
ATOM 1361 O O . ALA B 1 73 ? -13.137 -25.803 -33.538 1.00 11.24 72 ALA B O 1
ATOM 1363 N N . ARG B 1 74 ? -13.186 -23.665 -32.827 1.00 9.03 73 ARG B N 1
ATOM 1364 C CA . ARG B 1 74 ? -12.335 -23.203 -33.937 1.00 10.45 73 ARG B CA 1
ATOM 1365 C C . ARG B 1 74 ? -10.833 -23.510 -33.699 1.00 9.02 73 ARG B C 1
ATOM 1366 O O . ARG B 1 74 ? -10.382 -23.784 -32.573 1.00 10.58 73 ARG B O 1
ATOM 1374 N N . GLU B 1 75 ? -10.060 -23.495 -34.797 1.00 9.61 74 GLU B N 1
ATOM 1375 C CA . GLU B 1 75 ? -8.592 -23.508 -34.697 1.00 12.42 74 GLU B CA 1
ATOM 1376 C C . GLU B 1 75 ? -8.032 -22.164 -34.213 1.00 9.74 74 GLU B C 1
ATOM 1377 O O . GLU B 1 75 ? -8.615 -21.103 -34.469 1.00 10.42 74 GLU B O 1
ATOM 1383 N N . LEU B 1 76 ? -6.895 -22.212 -33.492 1.00 9.02 75 LEU B N 1
ATOM 1384 C CA . LEU B 1 76 ? -6.152 -20.988 -33.194 1.00 10.92 75 LEU B CA 1
ATOM 1385 C C . LEU B 1 76 ? -5.368 -20.533 -34.414 1.00 9.67 75 LEU B C 1
ATOM 1386 O O . LEU B 1 76 ? -4.865 -21.360 -35.191 1.00 14.53 75 LEU B O 1
ATOM 1391 N N . ASP B 1 77 ? -5.221 -19.213 -34.543 1.00 9.54 76 ASP B N 1
ATOM 1392 C CA . ASP B 1 77 ? -4.441 -18.627 -35.625 1.00 10.67 76 ASP B CA 1
ATOM 1393 C C . ASP B 1 77 ? -2.971 -18.561 -35.205 1.00 9.86 76 ASP B C 1
ATOM 1394 O O . ASP B 1 77 ? -2.598 -18.927 -34.092 1.00 9.59 76 ASP B O 1
ATOM 1399 N N . GLU B 1 78 ? -2.115 -18.149 -36.146 1.00 11.05 77 GLU B N 1
ATOM 1400 C CA . GLU B 1 78 ? -0.678 -18.185 -35.885 1.00 12.60 77 GLU B CA 1
ATOM 1401 C C . GLU B 1 78 ? -0.283 -17.172 -34.820 1.00 12.09 77 GLU B C 1
ATOM 1402 O O . GLU B 1 78 ? 0.660 -17.406 -34.043 1.00 10.65 77 GLU B O 1
ATOM 1408 N N . THR B 1 79 ? -0.919 -15.989 -34.809 1.00 12.39 78 THR B N 1
ATOM 1409 C CA . THR B 1 79 ? -0.619 -15.028 -33.756 1.00 12.96 78 THR B CA 1
ATOM 1410 C C . THR B 1 79 ? -0.901 -15.638 -32.388 1.00 11.46 78 THR B C 1
ATOM 1411 O O . THR B 1 79 ? -0.136 -15.433 -31.415 1.00 10.38 78 THR B O 1
ATOM 1415 N N . GLU B 1 80 ? -2.016 -16.382 -32.303 1.00 12.37 79 GLU B N 1
ATOM 1416 C CA . GLU B 1 80 ? -2.425 -16.985 -31.043 1.00 9.16 79 GLU B CA 1
ATOM 1417 C C . GLU B 1 80 ? -1.494 -18.118 -30.639 1.00 9.80 79 GLU B C 1
ATOM 1418 O O . GLU B 1 80 ? -1.109 -18.215 -29.468 1.00 12.62 79 GLU B O 1
ATOM 1424 N N . THR B 1 81 ? -1.120 -18.989 -31.582 1.00 9.90 80 THR B N 1
ATOM 1425 C CA . THR B 1 81 ? -0.179 -20.028 -31.202 1.00 9.14 80 THR B CA 1
ATOM 1426 C C . THR B 1 81 ? 1.193 -19.426 -30.882 1.00 10.44 80 THR B C 1
ATOM 1427 O O . THR B 1 81 ? 1.875 -19.902 -29.966 1.00 9.44 80 THR B O 1
ATOM 1431 N N . ASN B 1 82 ? 1.609 -18.377 -31.617 1.00 11.66 81 ASN B N 1
ATOM 1432 C CA . ASN B 1 82 ? 2.881 -17.697 -31.305 1.00 11.37 81 ASN B CA 1
ATOM 1433 C C . ASN B 1 82 ? 2.867 -17.159 -29.878 1.00 11.63 81 ASN B C 1
ATOM 1434 O O . ASN B 1 82 ? 3.844 -17.308 -29.129 1.00 12.64 81 ASN B O 1
ATOM 1439 N N . ALA B 1 83 ? 1.758 -16.507 -29.484 1.00 11.39 82 ALA B N 1
ATOM 1440 C CA . ALA B 1 83 ? 1.652 -15.930 -28.145 1.00 9.06 82 ALA B CA 1
ATOM 1441 C C . ALA B 1 83 ? 1.635 -17.009 -27.075 1.00 11.67 82 ALA B C 1
ATOM 1442 O O . ALA B 1 83 ? 2.161 -16.803 -25.974 1.00 14.83 82 ALA B O 1
ATOM 1444 N N . PHE B 1 84 ? 0.988 -18.133 -27.364 1.00 12.42 83 PHE B N 1
ATOM 1445 C CA . PHE B 1 84 ? 0.974 -19.271 -26.436 1.00 10.36 83 PHE B CA 1
ATOM 1446 C C . PHE B 1 84 ? 2.408 -19.760 -26.191 1.00 12.89 83 PHE B C 1
ATOM 1447 O O . PHE B 1 84 ? 2.836 -19.957 -25.050 1.00 11.56 83 PHE B O 1
ATOM 1455 N N . LEU B 1 85 ? 3.175 -19.943 -27.263 1.00 14.00 84 LEU B N 1
ATOM 1456 C CA . LEU B 1 85 ? 4.596 -20.261 -27.111 1.00 15.96 84 LEU B CA 1
ATOM 1457 C C . LEU B 1 85 ? 5.373 -19.146 -26.408 1.00 19.93 84 LEU B C 1
ATOM 1458 O O . LEU B 1 85 ? 6.249 -19.424 -25.576 1.00 20.18 84 LEU B O 1
ATOM 1463 N N . ALA B 1 86 ? 5.103 -17.879 -26.734 1.00 16.37 85 ALA B N 1
ATOM 1464 C CA . ALA B 1 86 ? 5.915 -16.831 -26.112 1.00 20.64 85 ALA B CA 1
ATOM 1465 C C . ALA B 1 86 ? 5.716 -16.821 -24.599 1.00 21.54 85 ALA B C 1
ATOM 1466 O O . ALA B 1 86 ? 6.638 -16.490 -23.839 1.00 22.86 85 ALA B O 1
ATOM 1468 N N . ALA B 1 87 ? 4.538 -17.223 -24.158 1.00 17.32 86 ALA B N 1
ATOM 1469 C CA . ALA B 1 87 ? 4.203 -17.293 -22.744 1.00 18.23 86 ALA B CA 1
ATOM 1470 C C . ALA B 1 87 ? 4.797 -18.526 -22.053 1.00 22.82 86 ALA B C 1
ATOM 1471 O O . ALA B 1 87 ? 5.241 -18.435 -20.898 1.00 27.10 86 ALA B O 1
ATOM 1473 N N . GLY B 1 88 ? 4.820 -19.682 -22.731 1.00 15.37 87 GLY B N 1
ATOM 1474 C CA . GLY B 1 88 ? 5.124 -20.946 -22.085 1.00 17.65 87 GLY B CA 1
ATOM 1475 C C . GLY B 1 88 ? 6.452 -21.619 -22.423 1.00 15.74 87 GLY B C 1
ATOM 1476 O O . GLY B 1 88 ? 6.953 -22.446 -21.640 1.00 17.51 87 GLY B O 1
ATOM 1477 N N . ASP B 1 89 ? 7.033 -21.321 -23.587 1.00 13.04 88 ASP B N 1
ATOM 1478 C CA . ASP B 1 89 ? 8.231 -22.035 -24.054 1.00 17.28 88 ASP B CA 1
ATOM 1479 C C . ASP B 1 89 ? 9.489 -21.420 -23.438 1.00 18.42 88 ASP B C 1
ATOM 1480 O O . ASP B 1 89 ? 10.279 -20.746 -24.102 1.00 20.94 88 ASP B O 1
ATOM 1485 N N . SER B 1 90 ? 9.690 -21.700 -22.149 1.00 16.66 89 SER B N 1
ATOM 1486 C CA . SER B 1 90 ? 10.755 -21.010 -21.423 1.00 22.71 89 SER B CA 1
ATOM 1487 C C . SER B 1 90 ? 12.153 -21.473 -21.818 1.00 23.99 89 SER B C 1
ATOM 1488 O O . SER B 1 90 ? 13.118 -20.715 -21.612 1.00 23.24 89 SER B O 1
ATOM 1491 N N . ASP B 1 91 ? 12.307 -22.684 -22.362 1.00 22.18 90 ASP B N 1
ATOM 1492 C CA . ASP B 1 91 ? 13.617 -23.155 -22.807 1.00 24.45 90 ASP B CA 1
ATOM 1493 C C . ASP B 1 91 ? 13.863 -22.944 -24.305 1.00 25.92 90 ASP B C 1
ATOM 1494 O O . ASP B 1 91 ? 14.901 -23.369 -24.821 1.00 27.14 90 ASP B O 1
ATOM 1499 N N . HIS B 1 92 ? 12.955 -22.250 -25.002 1.00 21.11 91 HIS B N 1
ATOM 1500 C CA . HIS B 1 92 ? 13.167 -21.822 -26.390 1.00 23.72 91 HIS B CA 1
ATOM 1501 C C . HIS B 1 92 ? 13.456 -22.995 -27.315 1.00 23.88 91 HIS B C 1
ATOM 1502 O O . HIS B 1 92 ? 14.266 -22.883 -28.248 1.00 28.15 91 HIS B O 1
ATOM 1509 N N . ASP B 1 93 ? 12.798 -24.130 -27.074 1.00 22.21 92 ASP B N 1
ATOM 1510 C CA . ASP B 1 93 ? 12.940 -25.269 -27.974 1.00 18.26 92 ASP B CA 1
ATOM 1511 C C . ASP B 1 93 ? 11.773 -25.394 -28.957 1.00 17.18 92 ASP B C 1
ATOM 1512 O O . ASP B 1 93 ? 11.754 -26.335 -29.739 1.00 17.12 92 ASP B O 1
ATOM 1517 N N . GLY B 1 94 ? 10.842 -24.442 -28.962 1.00 15.73 93 GLY B N 1
ATOM 1518 C CA . GLY B 1 94 ? 9.780 -24.402 -29.945 1.00 15.51 93 GLY B CA 1
ATOM 1519 C C . GLY B 1 94 ? 8.519 -25.134 -29.551 1.00 15.25 93 GLY B C 1
ATOM 1520 O O . GLY B 1 94 ? 7.564 -25.170 -30.348 1.00 12.86 93 GLY B O 1
ATOM 1521 N N . LYS B 1 95 ? 8.472 -25.698 -28.343 1.00 15.57 94 LYS B N 1
ATOM 1522 C CA . LYS B 1 95 ? 7.375 -26.581 -27.950 1.00 12.84 94 LYS B CA 1
ATOM 1523 C C . LYS B 1 95 ? 7.159 -26.443 -26.451 1.00 12.53 94 LYS B C 1
ATOM 1524 O O . LYS B 1 95 ? 7.947 -25.811 -25.738 1.00 16.13 94 LYS B O 1
ATOM 1530 N N . ILE B 1 96 ? 6.054 -27.004 -25.977 1.00 13.07 95 ILE B N 1
ATOM 1531 C CA . ILE B 1 96 ? 5.642 -26.886 -24.582 1.00 14.30 95 ILE B CA 1
ATOM 1532 C C . ILE B 1 96 ? 5.728 -28.268 -23.946 1.00 14.55 95 ILE B C 1
ATOM 1533 O O . ILE B 1 96 ? 5.046 -29.206 -24.382 1.00 11.87 95 ILE B O 1
ATOM 1538 N N . GLY B 1 97 ? 6.617 -28.417 -22.929 1.00 12.47 96 GLY B N 1
ATOM 1539 C CA . GLY B 1 97 ? 6.668 -29.639 -22.146 1.00 10.87 96 GLY B CA 1
ATOM 1540 C C . GLY B 1 97 ? 5.758 -29.550 -20.920 1.00 9.39 96 GLY B C 1
ATOM 1541 O O . GLY B 1 97 ? 5.112 -28.534 -20.651 1.00 12.81 96 GLY B O 1
ATOM 1542 N N . VAL B 1 98 ? 5.651 -30.667 -20.190 1.00 11.72 97 VAL B N 1
ATOM 1543 C CA . VAL B 1 98 ? 4.620 -30.738 -19.153 1.00 11.63 97 VAL B CA 1
ATOM 1544 C C . VAL B 1 98 ? 4.914 -29.748 -18.024 1.00 12.60 97 VAL B C 1
ATOM 1545 O O . VAL B 1 98 ? 4.009 -29.078 -17.533 1.00 13.24 97 VAL B O 1
ATOM 1549 N N . ASP B 1 99 ? 6.176 -29.601 -17.631 1.00 16.50 98 ASP B N 1
ATOM 1550 C CA . ASP B 1 99 ? 6.485 -28.620 -16.601 1.00 13.00 98 ASP B CA 1
ATOM 1551 C C . ASP B 1 99 ? 6.188 -27.203 -17.078 1.00 13.18 98 ASP B C 1
ATOM 1552 O O . ASP B 1 99 ? 5.680 -26.380 -16.310 1.00 14.96 98 ASP B O 1
ATOM 1557 N N . GLU B 1 100 ? 6.523 -26.902 -18.345 1.00 14.94 99 GLU B N 1
ATOM 1558 C CA . GLU B 1 100 ? 6.220 -25.576 -18.893 1.00 14.39 99 GLU B CA 1
ATOM 1559 C C . GLU B 1 100 ? 4.722 -25.313 -18.869 1.00 13.35 99 GLU B C 1
ATOM 1560 O O . GLU B 1 100 ? 4.273 -24.199 -18.584 1.00 13.45 99 GLU B O 1
ATOM 1566 N N . PHE B 1 101 ? 3.928 -26.332 -19.203 1.00 13.84 100 PHE B N 1
ATOM 1567 C CA . PHE B 1 101 ? 2.483 -26.157 -19.204 1.00 9.53 100 PHE B CA 1
ATOM 1568 C C . PHE B 1 101 ? 1.949 -25.888 -17.802 1.00 10.51 100 PHE B C 1
ATOM 1569 O O . PHE B 1 101 ? 1.144 -24.980 -17.593 1.00 12.22 100 PHE B O 1
ATOM 1577 N N . LYS B 1 102 ? 2.330 -26.727 -16.836 1.00 13.65 101 LYS B N 1
ATOM 1578 C CA . LYS B 1 102 ? 1.851 -26.513 -15.472 1.00 14.88 101 LYS B CA 1
ATOM 1579 C C . LYS B 1 102 ? 2.222 -25.122 -14.973 1.00 12.91 101 LYS B C 1
ATOM 1580 O O . LYS B 1 102 ? 1.392 -24.431 -14.372 1.00 15.39 101 LYS B O 1
ATOM 1586 N N . ALA B 1 103 ? 3.446 -24.664 -15.279 1.00 14.71 102 ALA B N 1
ATOM 1587 C CA . ALA B 1 103 ? 3.891 -23.344 -14.824 1.00 18.24 102 ALA B CA 1
ATOM 1588 C C . ALA B 1 103 ? 3.118 -22.209 -15.493 1.00 15.25 102 ALA B C 1
ATOM 1589 O O . ALA B 1 103 ? 2.740 -21.230 -14.841 1.00 16.54 102 ALA B O 1
ATOM 1591 N N . MET B 1 104 ? 2.873 -22.295 -16.801 1.00 13.26 103 MET B N 1
ATOM 1592 C CA . MET B 1 104 ? 2.214 -21.169 -17.456 1.00 16.16 103 MET B CA 1
ATOM 1593 C C . MET B 1 104 ? 0.741 -21.067 -17.100 1.00 14.81 103 MET B C 1
ATOM 1594 O O . MET B 1 104 ? 0.149 -19.984 -17.174 1.00 19.79 103 MET B O 1
ATOM 1599 N N . VAL B 1 105 ? 0.109 -22.182 -16.730 1.00 12.13 104 VAL B N 1
ATOM 1600 C CA . VAL B 1 105 ? -1.287 -22.100 -16.367 1.00 13.65 104 VAL B CA 1
ATOM 1601 C C . VAL B 1 105 ? -1.453 -21.431 -15.011 1.00 26.17 104 VAL B C 1
ATOM 1602 O O . VAL B 1 105 ? -2.502 -20.816 -14.743 1.00 25.21 104 VAL B O 1
ATOM 1606 N N . LYS B 1 106 ? -0.453 -21.570 -14.123 1.00 22.82 105 LYS B N 1
ATOM 1607 C CA . LYS B 1 106 ? -0.562 -21.041 -12.751 1.00 29.47 105 LYS B CA 1
ATOM 1608 C C . LYS B 1 106 ? 0.558 -20.062 -12.384 1.00 30.38 105 LYS B C 1
ATOM 1609 O O . LYS B 1 106 ? 1.577 -20.462 -11.836 1.00 31.37 105 LYS B O 1
#

CATH classification: 1.10.238.10

Organism: Mustelus griseus (NCBI:txid89020)

Sequence (213 aa):
GSITTVLNATDIAKALAQCAGSFNHKTFFVTSGLTNKSDANLAKVFDILDQDRSGFIEVDELKLFLQNFSATARELDETETNAFLAAGDSDHDGKIGVDEFKAMVKAGSITTVLNATDIAKALAQCAGSFNHKTFFVTSGLTNKSDANLAKVFDILDQDRSGFIEVDELKLFLQNFSATARELDETETNAFLAAGDSDHDGKIGVDEFKAMVK

B-factor: mean 14.43, std 7.25, range [7.56, 54.68]

Foldseek 3Di:
DACCVLFPLVLLVVLLVVPLPHDDPQSSLVSRVVQVGDLVSLLVLVVLLCVVPPQWNALVSQQCSSCSSPVPGHGDDPVRSVVVCVQQVVVPPRTHGSVSRSVSSHD/DACCVFFPLVLLVVLLVVPLPHDDPQSSLVSRVVLPGDLVSLLVLVVLLPVVPPQWRALVSQQCVSCSSPVPGHGDDPVRSVNVCVQQVPVPPRTHHSVSRSVSSD

Nearest PDB structures (foldseek):
  5zh6-assembly2_B  TM=1.007E+00  e=1.356E-16  Mu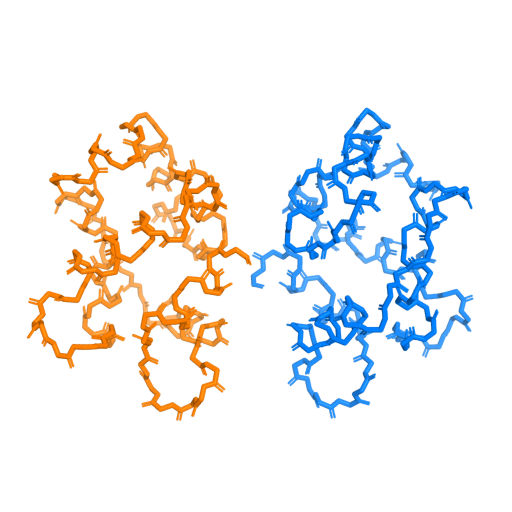stelus griseus
  1b8r-assembly1_A  TM=9.805E-01  e=1.130E-11  Cyprinus carpio
  9bar-assembly1_A  TM=9.873E-01  e=1.997E-11  Raja clavata
  5pal-assembly1_A  TM=9.769E-01  e=3.072E-10  Triakis semifasciata
  3f45-assembly1_A  TM=9.560E-01  e=2.902E-10  Rattus norvegicus